Protein AF-A0A7L6APR2-F1 (afdb_monomer)

InterPro domains:
  IPR011460 Lcl, C-terminal [PF07603] (70-199)

Mean predicted aligned error: 8.9 Å

Sequence (257 aa):
MDVATQAVKKAQAAAKAAQDARKTAEQALANTQTAAKQVAAAVQAALASHYIKLDAGGNELSSSATSWSCVKDKNTGLVWEEKTNDNGLRDKDWRYRHMHNYGGYGNYKDTNGKVLCEGLNGVCDAYTYVNAVNGTGLCGRNTWRLPLPKEFGTIAQINSGSVPPHIDLNYFPETINIPTKGAYCTENVDGAEHNYQGVDFGLPILYDKYPNEAPANVLGVSILVPLRFYGEIQDGLVNNPGQASNWICYSRLVSTR

Solvent-accessible surface area (backbone atoms only — not comparable to full-atom values): 14338 Å² total; per-residue (Å²): 133,61,70,67,61,54,52,51,53,52,51,53,52,50,52,51,51,52,51,53,52,48,53,52,49,52,51,50,50,54,51,50,54,51,52,51,53,54,52,52,50,51,40,54,53,35,70,70,42,61,56,42,40,14,34,60,70,45,48,82,46,60,70,77,54,91,74,60,38,24,35,32,35,67,87,79,62,40,35,31,54,40,56,43,90,72,79,46,79,55,22,49,88,31,34,20,27,64,52,82,97,49,58,84,78,17,63,28,48,46,94,87,66,47,74,24,52,54,88,48,90,55,32,20,15,49,48,40,47,34,53,53,49,27,73,67,33,57,35,63,38,61,55,50,35,59,29,4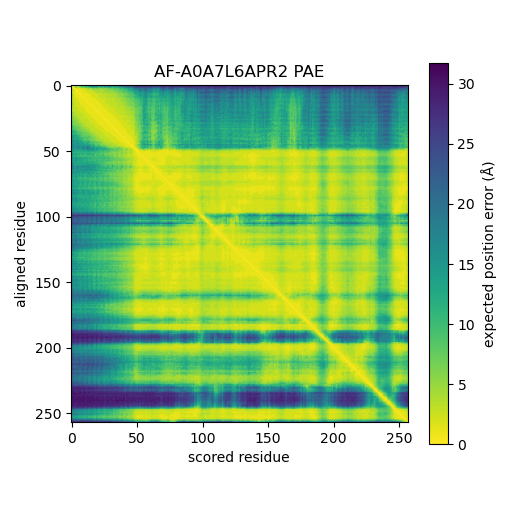3,67,71,55,54,39,72,58,45,42,83,36,85,91,72,44,63,40,28,44,58,52,94,75,43,65,61,60,61,66,39,64,78,58,29,32,26,47,37,45,87,86,75,88,65,88,85,57,54,56,19,41,21,42,31,46,70,76,48,57,90,81,41,80,89,52,57,69,72,56,38,49,40,61,34,24,53,38,53,28,81,75,42,29,70,71,96,78,77,79,91,76,64,98,79,82,74,85,48,29,39,22,31,80,54,40,31,28,64,132

pLDDT: mean 85.61, std 14.07, range [41.12, 98.56]

Radius of gyration: 25.78 Å; Cα contacts (8 Å, |Δi|>4): 450; chains: 1; bounding box: 45×44×96 Å

Foldseek 3Di:
DDPVVVVVVVVVVVVVVVVVVVVVVVVVVVVVVVVVVVLVVQQVVLVVDQKFFFAQQQDTDRSSDPDGQWIAGNVVRKIKGAADCDLDLRHLQAKAAQPAVDFDPAAQAAPVRDGRHPPQPRGRHPVSSLCVVLVSCGSVHNQKDFAALVVVLVQFAQDPPSADLRGDCSRHVSQDQDPLQRWEQHHDDDPPPQFRKTFHSNFGQDCVVCVPDDSSVSRSVRRIHRLQSRFDDPPPPSDDPPDDDGRMHGYMIMGDD

Structure (mmCIF, N/CA/C/O backbone):
data_AF-A0A7L6APR2-F1
#
_entry.id   AF-A0A7L6APR2-F1
#
loop_
_atom_site.group_PDB
_atom_site.id
_atom_site.type_symbol
_atom_site.label_atom_id
_atom_site.label_alt_id
_atom_site.label_comp_id
_atom_site.label_asym_id
_atom_site.label_entity_id
_atom_site.label_seq_id
_atom_site.pdbx_PDB_ins_code
_atom_site.Cartn_x
_atom_site.Cartn_y
_atom_site.Cartn_z
_atom_site.occupancy
_atom_site.B_iso_or_equiv
_atom_site.auth_seq_id
_atom_site.auth_comp_id
_atom_site.auth_asym_id
_atom_site.auth_atom_id
_atom_site.pdbx_PDB_model_num
ATOM 1 N N . MET A 1 1 ? -6.152 -11.213 71.796 1.00 59.28 1 MET A N 1
ATOM 2 C CA . MET A 1 1 ? -7.223 -10.994 70.796 1.00 59.28 1 MET A CA 1
ATOM 3 C C . MET A 1 1 ? -7.952 -12.320 70.661 1.00 59.28 1 MET A C 1
ATOM 5 O O . MET A 1 1 ? -7.276 -13.302 70.396 1.00 59.28 1 MET A O 1
ATOM 9 N N . ASP A 1 2 ? -9.254 -12.371 70.941 1.00 86.69 2 ASP A N 1
ATOM 10 C CA . ASP A 1 2 ? -10.051 -13.607 70.876 1.00 86.69 2 ASP A CA 1
ATOM 11 C C . ASP A 1 2 ? -10.217 -14.099 69.418 1.00 86.69 2 ASP A C 1
ATOM 13 O O . ASP A 1 2 ? -10.261 -13.292 68.483 1.00 86.69 2 ASP A O 1
ATOM 17 N N . VAL A 1 3 ? -10.282 -15.421 69.234 1.00 88.88 3 VAL A N 1
ATOM 18 C CA . VAL A 1 3 ? -10.388 -16.154 67.960 1.00 88.88 3 VAL A CA 1
ATOM 19 C C . VAL A 1 3 ? -11.551 -15.635 67.110 1.00 88.88 3 VAL A C 1
ATOM 21 O O . VAL A 1 3 ? -11.412 -15.487 65.892 1.00 88.88 3 VAL A O 1
ATOM 24 N N . ALA A 1 4 ? -12.668 -15.268 67.745 1.00 88.31 4 ALA A N 1
ATOM 25 C CA . ALA A 1 4 ? -13.830 -14.688 67.073 1.00 88.31 4 ALA A CA 1
ATOM 26 C C . ALA A 1 4 ? -13.489 -13.380 66.331 1.00 88.31 4 ALA A C 1
ATOM 28 O O . ALA A 1 4 ? -13.841 -13.204 65.163 1.00 88.31 4 ALA A O 1
ATOM 29 N N . THR A 1 5 ? -12.717 -12.488 66.955 1.00 91.12 5 THR A N 1
ATOM 30 C CA . THR A 1 5 ? -12.293 -11.214 66.349 1.00 91.12 5 THR A CA 1
ATOM 31 C C . THR A 1 5 ? -11.381 -11.434 65.141 1.00 91.12 5 THR A C 1
ATOM 33 O O . THR A 1 5 ? -11.447 -10.692 64.158 1.00 91.12 5 THR A O 1
ATOM 36 N N . GLN A 1 6 ? -10.531 -12.462 65.182 1.00 91.31 6 GLN A N 1
ATOM 37 C CA . GLN A 1 6 ? -9.650 -12.801 64.064 1.00 91.31 6 GLN A CA 1
ATOM 38 C C . GLN A 1 6 ? -10.431 -13.401 62.885 1.00 91.31 6 GLN A C 1
ATOM 40 O O . GLN A 1 6 ? -10.163 -13.049 61.733 1.00 91.31 6 GLN A O 1
ATOM 45 N N . ALA A 1 7 ? -11.439 -14.235 63.162 1.00 93.12 7 ALA A N 1
ATOM 46 C CA . ALA A 1 7 ? -12.338 -14.778 62.146 1.00 93.12 7 ALA A CA 1
ATOM 47 C C . ALA A 1 7 ? -13.137 -13.672 61.433 1.00 93.12 7 ALA A C 1
ATOM 49 O O . ALA A 1 7 ? -13.195 -13.656 60.202 1.00 93.12 7 ALA A O 1
ATOM 50 N N . VAL A 1 8 ? -13.666 -12.695 62.181 1.00 95.06 8 VAL A N 1
ATOM 51 C CA . VAL A 1 8 ? -14.383 -11.537 61.614 1.00 95.06 8 VAL A CA 1
ATOM 52 C C . VAL A 1 8 ? -13.475 -10.711 60.702 1.00 95.06 8 VAL A C 1
ATOM 54 O O . VAL A 1 8 ? -13.860 -10.404 59.574 1.00 95.06 8 VAL A O 1
ATOM 57 N N . LYS A 1 9 ? -12.243 -10.405 61.133 1.00 94.88 9 LYS A N 1
ATOM 58 C CA . LYS A 1 9 ? -11.274 -9.674 60.297 1.00 94.88 9 LYS A CA 1
ATOM 59 C C . LYS A 1 9 ? -10.963 -10.414 58.994 1.00 94.88 9 LYS A C 1
ATOM 61 O O . LYS A 1 9 ? -10.912 -9.792 57.935 1.00 94.88 9 LYS A O 1
ATOM 66 N N . LYS A 1 10 ? -10.791 -11.739 59.054 1.00 95.25 10 LYS A N 1
ATOM 67 C CA . LYS A 1 10 ? -10.545 -12.567 57.864 1.00 95.25 10 LYS A CA 1
ATOM 68 C C . LYS A 1 10 ? -11.742 -12.549 56.908 1.00 95.25 10 LYS A C 1
ATOM 70 O O . LYS A 1 10 ? -11.544 -12.413 55.703 1.00 95.25 10 LYS A O 1
ATOM 75 N N . ALA A 1 11 ? -12.965 -12.624 57.433 1.00 95.56 11 ALA A N 1
ATOM 76 C CA . ALA A 1 11 ? -14.185 -12.537 56.633 1.00 95.56 11 ALA A CA 1
ATOM 77 C C . ALA A 1 11 ? -14.349 -11.160 55.965 1.00 95.56 11 ALA A C 1
ATOM 79 O O . ALA A 1 11 ? -14.659 -11.088 54.779 1.00 95.56 11 ALA A O 1
ATOM 80 N N . GLN A 1 12 ? -14.072 -10.068 56.685 1.00 96.56 12 GLN A N 1
ATOM 81 C CA . GLN A 1 12 ? -14.10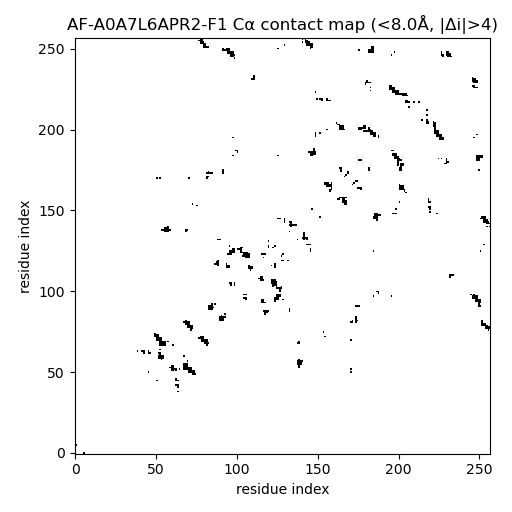8 -8.708 56.131 1.00 96.56 12 GLN A CA 1
ATOM 82 C C . GLN A 1 12 ? -13.065 -8.505 55.025 1.00 96.56 12 GLN A C 1
ATOM 84 O O . GLN A 1 12 ? -13.379 -7.937 53.979 1.00 96.56 12 GLN A O 1
ATOM 89 N N . ALA A 1 13 ? -11.841 -9.004 55.223 1.00 95.94 13 ALA A N 1
ATOM 90 C CA . ALA A 1 13 ? -10.796 -8.954 54.204 1.00 95.94 13 ALA A CA 1
ATOM 91 C C . ALA A 1 13 ? -11.188 -9.752 52.948 1.00 95.94 13 ALA A C 1
ATOM 93 O O . ALA A 1 13 ? -11.028 -9.255 51.834 1.00 95.94 13 ALA A O 1
ATOM 94 N N . ALA A 1 14 ? -11.763 -10.947 53.120 1.00 96.31 14 ALA A N 1
ATOM 95 C CA . ALA A 1 14 ? -12.268 -11.755 52.011 1.00 96.31 14 ALA A CA 1
ATOM 96 C C . ALA A 1 14 ? -13.427 -11.065 51.267 1.00 96.31 14 ALA A C 1
ATOM 98 O O . ALA A 1 14 ? -13.447 -11.060 50.038 1.00 96.31 14 ALA A O 1
ATOM 99 N N . ALA A 1 15 ? -14.357 -10.427 51.987 1.00 97.06 15 ALA A N 1
ATOM 100 C CA . ALA A 1 15 ? -15.456 -9.672 51.387 1.00 97.06 15 ALA A CA 1
ATOM 101 C C . ALA A 1 15 ? -14.954 -8.468 50.574 1.00 97.06 15 ALA A C 1
ATOM 103 O O . ALA A 1 15 ? -15.426 -8.242 49.460 1.00 97.06 15 ALA A O 1
ATOM 104 N N . LYS A 1 16 ? -13.963 -7.727 51.089 1.00 97.06 16 LYS A N 1
ATOM 105 C CA . LYS A 1 16 ? -13.329 -6.621 50.358 1.00 97.06 16 LYS A CA 1
ATOM 106 C C . LYS A 1 16 ? -12.629 -7.119 49.092 1.00 97.06 16 LYS A C 1
ATOM 108 O O . LYS A 1 16 ? -12.855 -6.566 48.022 1.00 97.06 16 LYS A O 1
ATOM 113 N N . ALA A 1 17 ? -11.860 -8.203 49.196 1.00 96.94 17 ALA A N 1
ATOM 114 C CA . ALA A 1 17 ? -11.207 -8.816 48.042 1.00 96.94 17 ALA A CA 1
ATOM 115 C C . ALA A 1 17 ? -12.222 -9.258 46.969 1.00 96.94 17 ALA A C 1
ATOM 117 O O . ALA A 1 17 ? -11.994 -9.045 45.781 1.00 96.94 17 ALA A O 1
ATOM 118 N N . ALA A 1 18 ? -13.371 -9.811 47.375 1.00 96.75 18 ALA A N 1
ATOM 119 C CA . ALA A 1 18 ? -14.445 -10.179 46.453 1.00 96.75 18 ALA A CA 1
ATOM 120 C C . ALA A 1 18 ? -15.094 -8.957 45.771 1.00 96.75 18 ALA A C 1
ATOM 122 O O . ALA A 1 18 ? -15.400 -9.009 44.580 1.00 96.75 18 ALA A O 1
ATOM 123 N N . GLN A 1 19 ? -15.282 -7.845 46.493 1.00 97.12 19 GLN A N 1
ATOM 124 C CA . GLN A 1 19 ? -15.787 -6.591 45.918 1.00 97.12 19 GLN A CA 1
ATOM 125 C C . GLN A 1 19 ? -14.815 -5.997 44.894 1.00 97.12 19 GLN A C 1
ATOM 127 O O . GLN A 1 19 ? -15.243 -5.597 43.809 1.00 97.12 19 GLN A O 1
ATOM 132 N N . ASP A 1 20 ? -13.522 -5.976 45.219 1.00 97.38 20 ASP A N 1
ATOM 133 C CA . ASP A 1 20 ? -12.480 -5.469 44.328 1.00 97.38 20 ASP A CA 1
ATOM 134 C C . ASP A 1 20 ? -12.400 -6.333 43.054 1.00 97.38 20 ASP A C 1
ATOM 136 O O . ASP A 1 20 ? -12.424 -5.799 41.944 1.00 97.38 20 ASP A O 1
ATOM 140 N N . ALA A 1 21 ? -12.444 -7.665 43.194 1.00 96.81 21 ALA A N 1
ATOM 141 C CA . ALA A 1 21 ? -12.489 -8.591 42.061 1.00 96.81 21 ALA A CA 1
ATOM 142 C C . ALA A 1 21 ? -13.726 -8.383 41.168 1.00 96.81 21 ALA A C 1
ATOM 144 O O . ALA A 1 21 ? -13.605 -8.379 39.940 1.00 96.81 21 ALA A O 1
ATOM 145 N N . ARG A 1 22 ? -14.911 -8.156 41.758 1.00 97.88 22 ARG A N 1
ATOM 146 C CA . ARG A 1 22 ? -16.133 -7.846 40.996 1.00 97.88 22 ARG A CA 1
ATOM 147 C C . ARG A 1 22 ? -15.973 -6.563 40.185 1.00 97.88 22 ARG A C 1
ATOM 149 O O . ARG A 1 22 ? -16.307 -6.556 39.005 1.00 97.88 22 ARG A O 1
ATOM 156 N N . LYS A 1 23 ? -15.429 -5.501 40.785 1.00 97.44 23 LYS A N 1
ATOM 157 C CA . LYS A 1 23 ? -15.214 -4.221 40.094 1.00 97.44 23 LYS A CA 1
ATOM 158 C C . LYS A 1 23 ? -14.250 -4.374 38.913 1.00 97.44 23 LYS A C 1
ATOM 160 O O . LYS A 1 23 ? -14.491 -3.817 37.844 1.00 97.44 23 LYS A O 1
ATOM 165 N N . THR A 1 24 ? -13.188 -5.162 39.077 1.00 97.19 24 THR A N 1
ATOM 166 C CA . THR A 1 24 ? -12.275 -5.496 37.974 1.00 97.19 24 THR A CA 1
ATOM 167 C C . THR A 1 24 ? -12.991 -6.261 36.859 1.00 97.19 24 THR A C 1
ATOM 169 O O . THR A 1 24 ? -12.787 -5.949 35.687 1.00 97.19 24 THR A O 1
ATOM 172 N N . ALA A 1 25 ? -13.864 -7.215 37.196 1.00 97.25 25 ALA A N 1
ATOM 173 C CA . ALA A 1 25 ? -14.649 -7.958 36.209 1.00 97.25 25 ALA A CA 1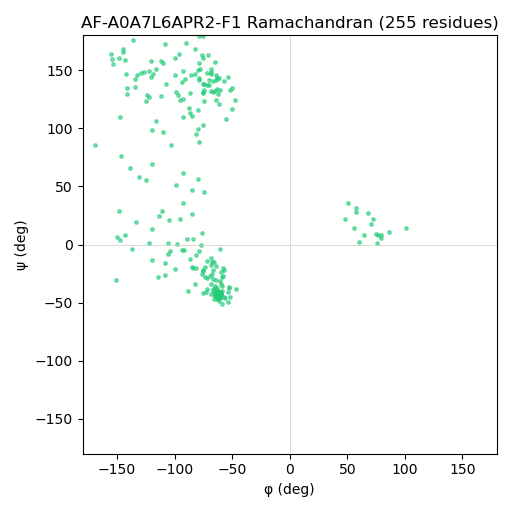
ATOM 174 C C . ALA A 1 25 ? -15.668 -7.070 35.469 1.00 97.25 25 ALA A C 1
ATOM 176 O O . ALA A 1 25 ? -15.808 -7.184 34.253 1.00 97.25 25 ALA A O 1
ATOM 177 N N . GLU A 1 26 ? -16.337 -6.149 36.167 1.00 97.94 26 GLU A N 1
ATOM 178 C CA . GLU A 1 26 ? -17.252 -5.165 35.568 1.00 97.94 26 GLU A CA 1
ATOM 179 C C . GLU A 1 26 ? -16.515 -4.237 34.591 1.00 97.94 26 GLU A C 1
ATOM 181 O O . GLU A 1 26 ? -16.995 -3.995 33.482 1.00 97.94 26 GLU A O 1
ATOM 186 N N . GLN A 1 27 ? -15.313 -3.777 34.956 1.00 96.94 27 GLN A N 1
ATOM 187 C CA . GLN A 1 27 ? -14.475 -2.984 34.057 1.00 96.94 27 GLN A CA 1
ATOM 188 C C . GLN A 1 27 ? -14.035 -3.792 32.831 1.00 96.94 27 GLN A C 1
ATOM 190 O O . GLN A 1 27 ? -14.073 -3.280 31.713 1.00 96.94 27 GLN A O 1
ATOM 195 N N . ALA A 1 28 ? -13.638 -5.054 33.020 1.00 96.00 28 ALA A N 1
ATOM 196 C CA . ALA A 1 28 ? -13.285 -5.936 31.914 1.00 96.00 28 ALA A CA 1
ATOM 197 C C . ALA A 1 28 ? -14.474 -6.130 30.961 1.00 96.00 28 ALA A C 1
ATOM 199 O O . ALA A 1 28 ? -14.311 -5.975 29.754 1.00 96.00 28 ALA A O 1
ATOM 200 N N . LEU A 1 29 ? -15.681 -6.359 31.492 1.00 96.94 29 LEU A N 1
ATOM 201 C CA . LEU A 1 29 ? -16.902 -6.477 30.695 1.00 96.94 29 LEU A CA 1
ATOM 202 C C . LEU A 1 29 ? -17.197 -5.197 29.899 1.00 96.94 29 LEU A C 1
ATOM 204 O O . 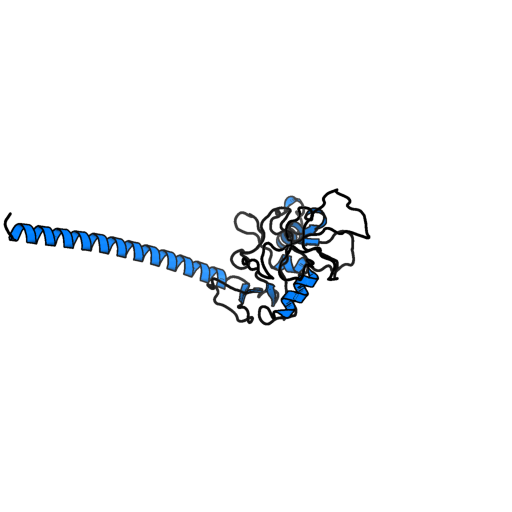LEU A 1 29 ? -17.480 -5.277 28.703 1.00 96.94 29 LEU A O 1
ATOM 208 N N . ALA A 1 30 ? -17.099 -4.022 30.526 1.00 96.62 30 ALA A N 1
ATOM 209 C CA . ALA A 1 30 ? -17.309 -2.741 29.850 1.00 96.62 30 ALA A CA 1
ATOM 210 C C . ALA A 1 30 ? -16.290 -2.512 28.716 1.00 96.62 30 ALA A C 1
ATOM 212 O O . ALA A 1 30 ? -16.653 -2.079 27.615 1.00 96.62 30 ALA A O 1
ATOM 213 N N . ASN A 1 31 ? -15.024 -2.867 28.953 1.00 96.06 31 ASN A N 1
ATOM 214 C CA . ASN A 1 31 ? -13.970 -2.804 27.942 1.00 96.06 31 ASN A CA 1
ATOM 215 C C . ASN A 1 31 ? -14.266 -3.764 26.779 1.00 96.06 31 ASN A C 1
ATOM 217 O O . ASN A 1 31 ? -14.191 -3.364 25.618 1.00 96.06 31 ASN A O 1
ATOM 221 N N . THR A 1 32 ? -14.679 -5.002 27.070 1.00 95.88 32 THR A N 1
ATOM 222 C CA . THR A 1 32 ? -15.050 -5.994 26.050 1.00 95.88 32 THR A CA 1
ATOM 223 C C . THR A 1 32 ? -16.249 -5.542 25.221 1.00 95.88 32 THR A C 1
ATOM 225 O O . THR A 1 32 ? -16.223 -5.654 23.998 1.00 95.88 32 THR A O 1
ATOM 228 N N . GLN A 1 33 ? -17.287 -4.979 25.844 1.00 96.44 33 GLN A N 1
ATOM 229 C CA . GLN A 1 33 ? -18.444 -4.441 25.122 1.00 96.44 33 GLN A CA 1
ATOM 230 C C . GLN A 1 33 ? -18.062 -3.267 24.212 1.00 96.44 33 GLN A C 1
ATOM 232 O O . GLN A 1 33 ? -18.591 -3.140 23.107 1.00 96.44 33 GLN A O 1
ATOM 237 N N . THR A 1 34 ? -17.131 -2.421 24.654 1.00 94.94 34 THR A N 1
ATOM 238 C CA . THR A 1 34 ? -16.610 -1.313 23.844 1.00 94.94 34 THR A CA 1
ATOM 239 C C . THR A 1 34 ? -15.841 -1.834 22.632 1.00 94.94 34 THR A C 1
ATOM 241 O O . THR A 1 34 ? -16.124 -1.416 21.509 1.00 94.94 34 THR A O 1
ATOM 244 N N . ALA A 1 35 ? -14.949 -2.808 22.830 1.00 91.00 35 ALA A N 1
ATOM 245 C CA . ALA A 1 35 ? -14.227 -3.458 21.739 1.00 91.00 35 ALA A CA 1
ATOM 246 C C . ALA A 1 35 ? -15.187 -4.135 20.744 1.00 91.00 35 ALA A C 1
ATOM 248 O O . ALA A 1 35 ? -15.043 -3.970 19.536 1.00 91.00 35 ALA A O 1
ATOM 249 N N . ALA A 1 36 ? -16.226 -4.822 21.231 1.00 92.50 36 ALA A N 1
ATOM 250 C CA . ALA A 1 36 ? -17.228 -5.459 20.377 1.00 92.50 36 ALA A CA 1
ATOM 251 C C . ALA A 1 36 ? -17.973 -4.447 19.486 1.00 92.50 36 ALA A C 1
ATOM 253 O O . ALA A 1 36 ? -18.185 -4.706 18.301 1.00 92.50 36 ALA A O 1
ATOM 254 N N . LYS A 1 37 ? -18.325 -3.268 20.020 1.00 90.88 37 LYS A N 1
ATOM 255 C CA . LYS A 1 37 ? -18.939 -2.186 19.230 1.00 90.88 37 LYS A CA 1
ATOM 256 C C . LYS A 1 37 ? -17.993 -1.644 18.158 1.00 90.88 37 LYS A C 1
ATOM 258 O O . LYS A 1 37 ? -18.433 -1.400 17.037 1.00 90.88 37 LYS A O 1
ATOM 263 N N . GLN A 1 38 ? -16.711 -1.480 18.483 1.00 84.50 38 GLN A N 1
ATOM 264 C CA . GLN A 1 38 ? -15.698 -1.038 17.518 1.00 84.50 38 GLN A CA 1
ATOM 265 C C . GLN A 1 38 ? -15.520 -2.056 16.385 1.00 84.50 38 GLN A C 1
ATOM 267 O O . GLN A 1 38 ? -15.515 -1.674 15.217 1.00 84.50 38 GLN A O 1
ATOM 272 N N . VAL A 1 39 ? -15.463 -3.351 16.713 1.00 84.75 39 VAL A N 1
ATOM 273 C CA . VAL A 1 39 ? -15.391 -4.428 15.714 1.00 84.75 39 VAL A CA 1
ATOM 274 C C . VAL A 1 39 ? -16.634 -4.433 14.824 1.00 84.75 39 VAL A C 1
ATOM 276 O O . VAL A 1 39 ? -16.502 -4.501 13.606 1.00 84.75 39 VAL A O 1
ATOM 279 N N . ALA A 1 40 ? -17.835 -4.298 15.394 1.00 84.56 40 ALA A N 1
ATOM 280 C CA . ALA A 1 40 ? -19.071 -4.251 14.612 1.00 84.56 40 ALA A CA 1
ATOM 281 C C . ALA A 1 40 ? -19.096 -3.070 13.623 1.00 84.56 40 ALA A C 1
ATOM 283 O O . ALA A 1 40 ? -19.476 -3.243 12.465 1.00 84.56 40 ALA A O 1
ATOM 284 N N . ALA A 1 41 ? -18.642 -1.888 14.049 1.00 79.31 41 ALA A N 1
ATOM 285 C CA . ALA A 1 41 ? -18.539 -0.720 13.176 1.00 79.31 41 ALA A CA 1
ATOM 286 C C . ALA A 1 41 ? -17.517 -0.930 12.044 1.00 79.31 41 ALA A C 1
ATOM 288 O O . ALA A 1 41 ? -17.813 -0.622 10.890 1.00 79.31 41 ALA A O 1
ATOM 289 N N . ALA A 1 42 ? -16.350 -1.505 12.354 1.00 75.00 42 ALA A N 1
ATOM 290 C CA . ALA A 1 42 ? -15.331 -1.825 11.355 1.00 75.00 42 ALA A CA 1
ATOM 291 C C . ALA A 1 42 ? -15.838 -2.846 10.323 1.00 75.00 42 ALA A C 1
ATOM 293 O O . ALA A 1 42 ? -15.632 -2.667 9.125 1.00 75.00 42 ALA A O 1
ATOM 294 N N . VAL A 1 43 ? -16.569 -3.876 10.768 1.00 76.75 43 VAL A N 1
ATOM 295 C CA . VAL A 1 43 ? -17.204 -4.859 9.876 1.00 76.75 43 VAL A CA 1
ATOM 296 C C . VAL A 1 43 ? -18.212 -4.180 8.951 1.00 76.75 43 VAL A C 1
ATOM 298 O O . VAL A 1 43 ? -18.190 -4.434 7.748 1.00 76.75 43 VAL A O 1
ATOM 301 N N . GLN A 1 44 ? -19.059 -3.290 9.474 1.00 77.69 44 GLN A N 1
ATOM 302 C CA . GLN A 1 44 ? -20.045 -2.578 8.661 1.00 77.69 44 GLN A CA 1
ATOM 303 C C . GLN A 1 44 ? -19.388 -1.657 7.620 1.00 77.69 44 GLN A C 1
ATOM 305 O O . GLN A 1 44 ? -19.814 -1.643 6.465 1.00 77.69 44 GLN A O 1
ATOM 310 N N . ALA A 1 45 ? -18.342 -0.920 8.005 1.00 75.06 45 ALA A N 1
ATOM 311 C CA . ALA A 1 45 ? -17.582 -0.071 7.089 1.00 75.06 45 ALA A CA 1
ATOM 312 C C . ALA A 1 45 ? -16.924 -0.896 5.974 1.00 75.06 45 ALA A C 1
ATOM 314 O O . ALA A 1 45 ? -16.996 -0.542 4.799 1.00 75.06 45 ALA A O 1
ATOM 315 N N . ALA A 1 46 ? -16.349 -2.043 6.324 1.00 71.50 46 ALA A N 1
ATOM 316 C CA . ALA A 1 46 ? -15.680 -2.904 5.366 1.00 71.50 46 ALA A CA 1
ATOM 317 C C . ALA A 1 46 ? -16.659 -3.670 4.448 1.00 71.50 46 ALA A C 1
ATOM 319 O O . ALA A 1 46 ? -16.328 -3.945 3.299 1.00 71.50 46 ALA A O 1
ATOM 320 N N . LEU A 1 47 ? -17.889 -3.955 4.897 1.00 73.00 47 LEU A N 1
ATOM 321 C CA . LEU A 1 47 ? -18.967 -4.454 4.025 1.00 73.00 47 LEU A CA 1
ATOM 322 C C . LEU A 1 47 ? -19.446 -3.395 3.021 1.00 73.00 47 LEU A C 1
ATOM 324 O O . LEU A 1 47 ? -19.815 -3.739 1.897 1.00 73.00 47 LEU A O 1
ATOM 328 N N . ALA A 1 48 ? -19.436 -2.121 3.419 1.00 77.69 48 ALA A N 1
ATOM 329 C CA . ALA A 1 48 ? -19.763 -1.002 2.539 1.00 77.69 48 ALA A CA 1
ATOM 330 C C . ALA A 1 48 ? -18.629 -0.668 1.552 1.00 77.69 48 ALA A C 1
ATOM 332 O O . ALA A 1 48 ? -18.891 -0.088 0.500 1.00 77.69 48 ALA A O 1
ATOM 333 N N . SER A 1 49 ? -17.389 -1.049 1.867 1.00 84.50 49 SER A N 1
ATOM 334 C CA . SER A 1 49 ? -16.232 -0.826 1.002 1.00 84.50 49 SER A CA 1
ATOM 335 C C . SER A 1 49 ? -16.347 -1.584 -0.322 1.00 84.50 49 SER A C 1
ATOM 337 O O . SER A 1 49 ? -16.862 -2.708 -0.392 1.00 84.50 49 SER A O 1
ATOM 339 N N . HIS A 1 50 ? -15.823 -0.996 -1.398 1.00 91.25 50 HIS A N 1
ATOM 340 C CA . HIS A 1 50 ? -15.641 -1.676 -2.679 1.00 91.25 50 HIS A CA 1
ATOM 341 C C . HIS A 1 50 ? -14.424 -2.615 -2.692 1.00 91.25 50 HIS A C 1
ATOM 343 O O . HIS A 1 50 ? -14.217 -3.307 -3.684 1.00 91.25 50 HIS A O 1
ATOM 349 N N . TYR A 1 51 ? -13.678 -2.722 -1.591 1.00 95.75 51 TYR A N 1
ATOM 350 C CA . TYR A 1 51 ? -12.501 -3.580 -1.481 1.00 95.75 51 TYR A CA 1
ATOM 351 C C . TYR A 1 51 ? -12.759 -4.916 -0.775 1.00 95.75 51 TYR A C 1
ATOM 353 O O . TYR A 1 51 ? -13.520 -5.008 0.190 1.00 95.75 51 TYR A O 1
ATOM 361 N N . ILE A 1 52 ? -12.052 -5.957 -1.221 1.00 95.56 52 ILE A N 1
ATOM 362 C CA . ILE A 1 52 ? -11.986 -7.277 -0.582 1.00 95.56 52 ILE A CA 1
ATOM 363 C C . ILE A 1 52 ? -10.519 -7.617 -0.295 1.00 95.56 52 ILE A C 1
ATOM 365 O O . ILE A 1 52 ? -9.681 -7.561 -1.193 1.00 95.56 52 ILE A O 1
ATOM 369 N N . LYS A 1 53 ? -10.206 -8.001 0.945 1.00 97.25 53 LYS A N 1
ATOM 370 C CA . LYS A 1 53 ? -8.876 -8.493 1.339 1.00 97.25 53 LYS A CA 1
ATOM 371 C C . LYS A 1 53 ? -8.670 -9.915 0.822 1.00 97.25 53 LYS A C 1
ATOM 373 O O . LYS A 1 53 ? -9.584 -10.729 0.929 1.00 97.25 53 LYS A O 1
ATOM 378 N N . LEU A 1 54 ? -7.486 -10.218 0.297 1.00 98.31 54 LEU A N 1
ATOM 379 C CA . LEU A 1 54 ? -7.120 -11.547 -0.193 1.00 98.31 54 LEU A CA 1
ATOM 380 C C . LEU A 1 54 ? -5.907 -12.107 0.554 1.00 98.31 54 LEU A C 1
ATOM 382 O O . LEU A 1 54 ? -4.975 -11.366 0.878 1.00 98.31 54 LEU A O 1
ATOM 386 N N . ASP A 1 55 ? -5.896 -13.417 0.790 1.00 97.88 55 ASP A N 1
ATOM 387 C CA . ASP A 1 55 ? -4.721 -14.125 1.305 1.00 97.88 55 ASP A CA 1
ATOM 388 C C . ASP A 1 55 ? -3.633 -14.323 0.230 1.00 97.88 55 ASP A C 1
ATOM 390 O O . ASP A 1 55 ? -3.785 -13.930 -0.930 1.00 97.88 55 ASP A O 1
ATOM 394 N N . ALA A 1 56 ? -2.520 -14.957 0.609 1.00 96.56 56 ALA A N 1
ATOM 395 C CA . ALA A 1 56 ? -1.403 -15.233 -0.295 1.00 96.56 56 ALA A CA 1
ATOM 396 C C . ALA A 1 56 ? -1.750 -16.196 -1.450 1.00 96.56 56 ALA A C 1
ATOM 398 O O . ALA A 1 56 ? -1.035 -16.214 -2.449 1.00 96.56 56 ALA A O 1
ATOM 399 N N . GLY A 1 57 ? -2.835 -16.970 -1.337 1.00 97.25 57 GLY A N 1
ATOM 400 C CA . GLY A 1 57 ? -3.370 -17.829 -2.396 1.00 97.25 57 GLY A CA 1
ATOM 401 C C . GLY A 1 57 ? -4.433 -17.150 -3.265 1.00 97.25 57 GLY A C 1
ATOM 402 O O . GLY A 1 57 ? -4.880 -17.741 -4.244 1.00 97.25 57 GLY A O 1
ATOM 403 N N . GLY A 1 58 ? -4.829 -15.917 -2.935 1.00 96.75 58 GLY A N 1
ATOM 404 C CA . GLY A 1 58 ? -5.865 -15.169 -3.644 1.00 96.75 58 GLY A CA 1
ATOM 405 C C . GLY A 1 58 ? -7.289 -15.453 -3.165 1.00 96.75 58 GLY A C 1
ATOM 406 O O . GLY A 1 58 ? -8.236 -15.023 -3.828 1.00 96.75 58 GLY A O 1
ATOM 407 N N . ASN A 1 59 ? -7.463 -16.149 -2.038 1.00 97.44 59 ASN A N 1
ATOM 408 C CA . ASN A 1 59 ? -8.780 -16.403 -1.459 1.00 97.44 59 ASN A CA 1
ATOM 409 C C . ASN A 1 59 ? -9.285 -15.168 -0.715 1.00 97.44 59 ASN A C 1
ATOM 411 O O . ASN A 1 59 ? -8.513 -14.465 -0.061 1.00 97.44 59 ASN A O 1
ATOM 415 N N . GLU A 1 60 ? -10.592 -14.920 -0.791 1.00 96.56 60 GLU A N 1
ATOM 416 C CA . GLU A 1 60 ? -11.227 -13.811 -0.082 1.00 96.56 60 GLU A CA 1
ATOM 417 C C . GLU A 1 60 ? -11.168 -14.033 1.434 1.00 96.56 60 GLU A C 1
ATOM 419 O O . GLU A 1 60 ? -11.496 -15.102 1.950 1.00 96.56 60 GLU A O 1
ATOM 424 N N . LEU A 1 61 ? -10.741 -12.998 2.149 1.00 95.81 61 LEU A N 1
ATOM 425 C CA . LEU A 1 61 ? -10.657 -12.974 3.599 1.00 95.81 61 LEU A CA 1
ATOM 426 C C . LEU A 1 61 ? -11.856 -12.243 4.200 1.00 95.81 61 LEU A C 1
ATOM 428 O O . LEU A 1 61 ? -12.508 -11.418 3.556 1.00 95.81 61 LEU A O 1
ATOM 432 N N . SER A 1 62 ? -12.099 -12.504 5.487 1.00 90.62 62 SER A N 1
ATOM 433 C CA . SER A 1 62 ? -13.025 -11.692 6.276 1.00 90.62 62 SER A CA 1
ATOM 434 C C . SER A 1 62 ? -12.643 -10.215 6.191 1.00 90.62 62 SER A C 1
ATOM 436 O O . SER A 1 62 ? -11.466 -9.850 6.229 1.00 90.62 62 SER A O 1
ATOM 438 N N . SER A 1 63 ? -13.649 -9.350 6.176 1.00 86.62 63 SER A N 1
ATOM 439 C CA . SER A 1 63 ? -13.467 -7.903 6.222 1.00 86.62 63 SER A CA 1
ATOM 440 C C . SER A 1 63 ? -12.702 -7.444 7.480 1.00 86.62 63 SER A C 1
ATOM 442 O O . SER A 1 63 ? -11.938 -6.477 7.443 1.00 86.62 63 SER A O 1
ATOM 444 N N . SER A 1 64 ? -12.819 -8.215 8.568 1.00 85.06 64 SER A N 1
ATOM 445 C CA . SER A 1 64 ? -12.110 -8.028 9.836 1.00 85.06 64 SER A CA 1
ATOM 446 C C . SER A 1 64 ? -10.699 -8.633 9.876 1.00 85.06 64 SER A C 1
ATOM 448 O O . SER A 1 64 ? -10.091 -8.652 10.945 1.00 85.06 64 SER A O 1
ATOM 450 N N . ALA A 1 65 ? -10.189 -9.189 8.772 1.00 91.62 65 ALA A N 1
ATOM 451 C CA . ALA A 1 65 ? -8.851 -9.770 8.743 1.00 91.62 65 ALA A CA 1
ATOM 452 C C . ALA A 1 65 ? -7.791 -8.710 9.079 1.00 91.62 65 ALA A C 1
ATOM 454 O O . ALA A 1 65 ? -7.801 -7.598 8.538 1.00 91.62 65 ALA A O 1
ATOM 455 N N . THR A 1 66 ? -6.879 -9.075 9.978 1.00 92.44 66 THR A N 1
ATOM 456 C CA . THR A 1 66 ? -5.788 -8.217 10.461 1.00 92.44 66 THR A CA 1
ATOM 457 C C . THR A 1 66 ? -4.545 -8.288 9.580 1.00 92.44 66 THR A C 1
ATOM 459 O O . THR A 1 66 ? -3.665 -7.450 9.719 1.00 92.44 66 THR A O 1
ATOM 462 N N . SER A 1 67 ? -4.473 -9.263 8.673 1.00 95.06 67 SER A N 1
ATOM 463 C CA . SER A 1 67 ? -3.420 -9.395 7.668 1.00 95.06 67 SER A CA 1
ATOM 464 C C . SER A 1 67 ? -3.999 -9.906 6.350 1.00 95.06 67 SER A C 1
ATOM 466 O O . SER A 1 67 ? -4.983 -10.648 6.331 1.00 95.06 67 SER A O 1
ATOM 468 N N . TRP A 1 68 ? -3.418 -9.453 5.244 1.00 98.06 68 TRP A N 1
ATOM 469 C CA . TRP A 1 68 ? -3.761 -9.841 3.879 1.00 98.06 68 TRP A CA 1
ATOM 470 C C . TRP A 1 68 ? -2.543 -9.618 2.983 1.00 98.06 68 TRP A C 1
ATOM 472 O O . TRP A 1 68 ? -1.584 -8.959 3.375 1.00 98.06 68 TRP A O 1
ATOM 482 N N . SER A 1 69 ? -2.548 -10.216 1.797 1.00 98.12 69 SER A N 1
ATOM 483 C CA . SER A 1 69 ? -1.454 -10.089 0.827 1.00 98.12 69 SER A CA 1
ATOM 484 C C . SER A 1 69 ? -1.836 -9.229 -0.371 1.00 98.12 69 SER A C 1
ATOM 486 O O . SER A 1 69 ? -0.961 -8.624 -0.987 1.00 98.12 69 SER A O 1
ATOM 488 N N . CYS A 1 70 ? -3.131 -9.154 -0.686 1.00 98.38 70 CYS A N 1
ATOM 489 C CA . CYS A 1 70 ? -3.645 -8.334 -1.775 1.00 98.38 70 CYS A CA 1
ATOM 490 C C . CYS A 1 70 ? -5.013 -7.741 -1.448 1.00 98.38 70 CYS A C 1
ATOM 492 O O . CYS A 1 70 ? -5.713 -8.193 -0.539 1.00 98.38 70 CYS A O 1
ATOM 494 N N . VAL A 1 71 ? -5.410 -6.757 -2.246 1.00 98.06 71 VAL A N 1
ATOM 495 C CA . VAL A 1 71 ? -6.723 -6.118 -2.192 1.00 98.06 71 VAL A CA 1
ATOM 496 C C . VAL A 1 71 ? -7.373 -6.208 -3.564 1.00 98.06 71 VAL A C 1
ATOM 498 O O . VAL A 1 71 ? -6.817 -5.758 -4.558 1.00 98.06 71 VAL A O 1
ATOM 501 N N . LYS A 1 72 ? -8.567 -6.783 -3.635 1.00 97.44 72 LYS A N 1
ATOM 502 C CA . LYS A 1 72 ? -9.397 -6.796 -4.839 1.00 97.44 72 LYS A CA 1
ATOM 503 C C . LYS A 1 72 ? -10.339 -5.604 -4.815 1.00 97.44 72 LYS A C 1
ATOM 505 O O . LYS A 1 72 ? -11.112 -5.450 -3.872 1.00 97.44 72 LYS A O 1
ATOM 510 N N . ASP A 1 73 ? -10.308 -4.811 -5.871 1.00 96.75 73 ASP A N 1
ATOM 511 C CA . ASP A 1 73 ? -11.275 -3.752 -6.127 1.00 96.75 73 ASP A CA 1
ATOM 512 C C . ASP A 1 73 ? -12.483 -4.335 -6.885 1.00 96.75 73 ASP A C 1
ATOM 514 O O . ASP A 1 73 ? -12.352 -4.844 -7.999 1.00 96.75 73 ASP A O 1
ATOM 518 N N . LYS A 1 74 ? -13.676 -4.285 -6.278 1.00 94.19 74 LYS A N 1
ATOM 519 C CA . LYS A 1 74 ? -14.928 -4.779 -6.879 1.00 94.19 74 LYS A CA 1
ATOM 520 C C . LYS A 1 74 ? -15.403 -3.931 -8.059 1.00 94.19 74 LYS A C 1
ATOM 522 O O . LYS A 1 74 ? -16.107 -4.465 -8.911 1.00 94.19 74 LYS A O 1
ATOM 527 N N . ASN A 1 75 ? -15.053 -2.647 -8.106 1.00 93.31 75 ASN A N 1
ATOM 528 C CA . ASN A 1 75 ? -15.516 -1.732 -9.146 1.00 93.31 75 ASN A CA 1
ATOM 529 C C . ASN A 1 75 ? -14.778 -1.981 -10.463 1.00 93.31 75 ASN A C 1
ATOM 531 O O . ASN A 1 75 ? -15.392 -1.988 -11.526 1.00 93.31 75 ASN A O 1
ATOM 535 N N . THR A 1 76 ? -13.464 -2.204 -10.389 1.00 94.88 76 THR A N 1
ATOM 536 C CA . THR A 1 76 ? -12.610 -2.414 -11.569 1.00 94.88 76 THR A CA 1
ATOM 537 C C . THR A 1 76 ? -12.313 -3.886 -11.847 1.00 94.88 76 THR A C 1
ATOM 539 O O . THR A 1 76 ? -11.954 -4.247 -12.965 1.00 94.88 76 THR A O 1
ATOM 542 N N . GLY A 1 77 ? -12.443 -4.753 -10.838 1.00 95.38 77 GLY A N 1
ATOM 543 C CA . GLY A 1 77 ? -12.011 -6.149 -10.896 1.00 95.38 77 GLY A CA 1
ATOM 544 C C . GLY A 1 77 ? -10.495 -6.338 -10.771 1.00 95.38 77 GLY A C 1
ATOM 545 O O . GLY A 1 77 ?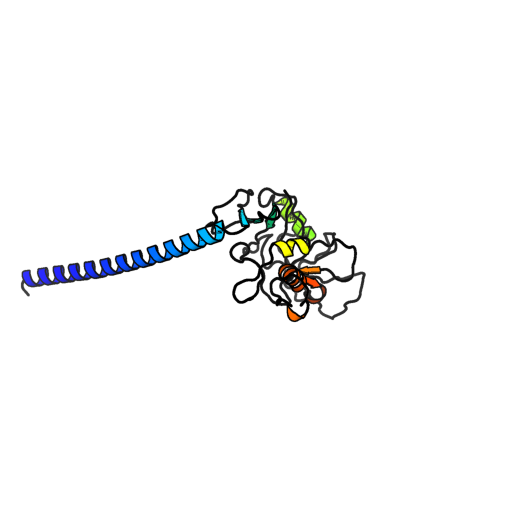 -10.032 -7.482 -10.818 1.00 95.38 77 GLY A O 1
ATOM 546 N N . LEU A 1 78 ? -9.733 -5.252 -10.607 1.00 97.81 78 LEU A N 1
ATOM 547 C CA . LEU A 1 78 ? -8.284 -5.282 -10.437 1.00 97.81 78 LEU A CA 1
ATOM 548 C C . LEU A 1 78 ? -7.903 -5.834 -9.062 1.00 97.81 78 LEU A C 1
ATOM 550 O O . LEU A 1 78 ? -8.605 -5.638 -8.065 1.00 97.81 78 LEU A O 1
ATOM 554 N N . VAL A 1 79 ? -6.760 -6.517 -9.010 1.00 98.44 79 VAL A N 1
ATOM 555 C CA . VAL A 1 79 ? -6.143 -6.963 -7.760 1.00 98.44 79 VAL A CA 1
ATOM 556 C C . VAL A 1 79 ? -4.853 -6.191 -7.551 1.00 98.44 79 VAL A C 1
ATOM 558 O O . VAL A 1 79 ? -3.995 -6.143 -8.427 1.00 98.44 79 VAL A O 1
ATOM 561 N N . TRP A 1 80 ? -4.732 -5.598 -6.376 1.00 98.56 80 TRP A N 1
ATOM 562 C CA . TRP A 1 80 ? -3.633 -4.751 -5.957 1.00 98.56 80 TRP A CA 1
ATOM 563 C C . TRP A 1 80 ? -2.767 -5.482 -4.949 1.00 98.56 80 TRP A C 1
ATOM 565 O O . TRP A 1 80 ? -3.273 -6.150 -4.046 1.00 98.56 80 TRP A O 1
ATOM 575 N N . GLU A 1 81 ? -1.461 -5.337 -5.096 1.00 98.38 81 GLU A N 1
ATOM 576 C CA . GLU A 1 81 ? -0.495 -5.796 -4.113 1.00 98.38 81 GLU A CA 1
ATOM 577 C C . GLU A 1 81 ? -0.697 -5.030 -2.800 1.00 98.38 81 GLU A C 1
ATOM 579 O O . GLU A 1 81 ? -0.771 -3.799 -2.831 1.00 98.38 81 GLU A O 1
ATOM 584 N N . GLU A 1 82 ? -0.710 -5.724 -1.655 1.00 97.94 82 GLU A N 1
ATOM 585 C CA . GLU A 1 82 ? -0.431 -5.089 -0.363 1.00 97.94 82 GLU A CA 1
ATOM 586 C C . GLU A 1 82 ? 1.028 -5.287 0.032 1.00 97.94 82 GLU A C 1
ATOM 588 O O . GLU A 1 82 ? 1.523 -6.412 0.005 1.00 97.94 82 GLU A O 1
ATOM 593 N N . LYS A 1 83 ? 1.725 -4.202 0.381 1.00 98.00 83 LYS A N 1
ATOM 594 C CA . LYS A 1 83 ? 3.149 -4.235 0.745 1.00 98.00 83 LYS A CA 1
ATOM 595 C C . LYS A 1 83 ? 3.363 -4.906 2.104 1.00 98.00 83 LYS A C 1
ATOM 597 O O . LYS A 1 83 ? 2.425 -5.100 2.871 1.00 98.00 83 LYS A O 1
ATOM 602 N N . THR A 1 84 ? 4.601 -5.300 2.382 1.00 97.25 84 THR A N 1
ATOM 603 C CA . THR A 1 84 ? 5.015 -5.818 3.695 1.00 97.25 84 THR A CA 1
ATOM 604 C C . THR A 1 84 ? 5.897 -4.805 4.419 1.00 97.25 84 THR A C 1
ATOM 606 O O . THR A 1 84 ? 6.274 -3.784 3.851 1.00 97.25 84 THR A O 1
ATOM 609 N N . ASN A 1 85 ? 6.214 -5.078 5.682 1.00 96.50 85 ASN A N 1
ATOM 610 C CA . ASN A 1 85 ? 7.129 -4.283 6.500 1.00 96.50 85 ASN A CA 1
ATOM 611 C C . ASN A 1 85 ? 8.014 -5.251 7.305 1.00 96.50 85 ASN A C 1
ATOM 613 O O . ASN A 1 85 ? 7.844 -5.434 8.511 1.00 96.50 85 ASN A O 1
ATOM 617 N N . ASP A 1 86 ? 8.845 -5.996 6.580 1.00 95.94 86 ASP A N 1
ATOM 618 C CA . ASP A 1 86 ? 9.577 -7.183 7.035 1.00 95.94 86 ASP A CA 1
ATOM 619 C C . ASP A 1 86 ? 10.994 -7.314 6.442 1.00 95.94 86 ASP A C 1
ATOM 621 O O . ASP A 1 86 ? 11.649 -8.341 6.627 1.00 95.94 86 ASP A O 1
ATOM 625 N N . ASN A 1 87 ? 11.482 -6.290 5.739 1.00 95.12 87 ASN A N 1
ATOM 626 C CA . ASN A 1 87 ? 12.695 -6.288 4.918 1.00 95.12 87 ASN A CA 1
ATOM 627 C C . ASN A 1 87 ? 12.719 -7.378 3.823 1.00 95.12 87 ASN A C 1
ATOM 629 O O . ASN A 1 87 ? 13.774 -7.659 3.251 1.00 95.12 87 ASN A O 1
ATOM 633 N N . GLY A 1 88 ? 11.582 -8.014 3.524 1.00 95.69 88 GLY A N 1
ATOM 634 C CA . GLY A 1 88 ? 11.446 -9.005 2.461 1.00 95.69 88 GLY A CA 1
ATOM 635 C C . GLY A 1 88 ? 11.333 -8.361 1.080 1.00 95.69 88 GLY A C 1
ATOM 636 O O . GLY A 1 88 ? 11.312 -7.145 0.942 1.00 95.69 88 GLY A O 1
ATOM 637 N N . LEU A 1 89 ? 11.207 -9.174 0.025 1.00 96.50 89 LEU A N 1
ATOM 638 C CA . LEU A 1 89 ? 11.126 -8.712 -1.374 1.00 96.50 89 LEU A CA 1
ATOM 639 C C . LEU A 1 89 ? 10.142 -7.542 -1.588 1.00 96.50 89 LEU A C 1
ATOM 641 O O . LEU A 1 89 ? 10.409 -6.648 -2.389 1.00 96.50 89 LEU A O 1
ATOM 645 N N . ARG A 1 90 ? 9.000 -7.568 -0.892 1.00 97.00 90 ARG A N 1
ATOM 646 C CA . ARG A 1 90 ? 7.867 -6.652 -1.083 1.00 97.00 90 ARG A CA 1
ATOM 647 C C . ARG A 1 90 ? 7.756 -5.588 0.012 1.00 97.00 90 ARG A C 1
ATOM 649 O O . ARG A 1 90 ? 6.675 -5.018 0.174 1.00 97.00 90 ARG A O 1
ATOM 656 N N . ASP A 1 91 ? 8.845 -5.319 0.727 1.00 97.56 91 ASP A N 1
ATOM 657 C CA . ASP A 1 91 ? 8.862 -4.309 1.781 1.00 97.56 91 ASP A CA 1
ATOM 658 C C . ASP A 1 91 ? 8.440 -2.930 1.248 1.00 97.56 91 ASP A C 1
ATOM 660 O O . ASP A 1 91 ? 8.769 -2.549 0.118 1.00 97.56 91 ASP A O 1
ATOM 664 N N . LYS A 1 92 ? 7.675 -2.187 2.046 1.00 95.81 92 LYS A N 1
ATOM 665 C CA . LYS A 1 92 ? 7.199 -0.844 1.709 1.00 95.81 92 LYS A CA 1
ATOM 666 C C . LYS A 1 92 ? 8.312 0.196 1.632 1.00 95.81 92 LYS A C 1
ATOM 668 O O . LYS A 1 92 ? 8.150 1.181 0.920 1.00 95.81 92 LYS A O 1
ATOM 673 N N . ASP A 1 93 ? 9.428 -0.007 2.329 1.00 93.75 93 ASP A N 1
ATOM 674 C CA . ASP A 1 93 ? 10.552 0.930 2.360 1.00 93.75 93 ASP A CA 1
ATOM 675 C C . ASP A 1 93 ? 11.467 0.772 1.137 1.00 93.75 93 ASP A C 1
ATOM 677 O O . ASP A 1 93 ? 12.342 1.619 0.901 1.00 93.75 93 ASP A O 1
ATOM 681 N N . TRP A 1 94 ? 11.246 -0.270 0.326 1.00 94.69 94 TRP A N 1
ATOM 682 C CA . TRP A 1 94 ? 11.950 -0.450 -0.933 1.00 94.69 94 TRP A CA 1
ATOM 683 C C . TRP A 1 94 ? 11.511 0.540 -1.995 1.00 94.69 94 TRP A C 1
ATOM 685 O O . TRP A 1 94 ? 10.333 0.819 -2.222 1.00 94.69 94 TRP A O 1
ATOM 695 N N . ARG A 1 95 ? 12.521 1.054 -2.687 1.00 91.81 95 ARG A N 1
ATOM 696 C CA . ARG A 1 95 ? 12.391 1.998 -3.781 1.00 91.81 95 ARG A CA 1
ATOM 697 C C . ARG A 1 95 ? 13.129 1.448 -4.989 1.00 91.81 95 ARG A C 1
ATOM 699 O O . ARG A 1 95 ? 14.153 0.785 -4.865 1.00 91.81 95 ARG A O 1
ATOM 706 N N . TYR A 1 96 ? 12.635 1.765 -6.170 1.00 89.56 96 TYR A N 1
ATOM 707 C CA . TYR A 1 96 ? 13.088 1.162 -7.410 1.00 89.56 96 TYR A CA 1
ATOM 708 C C . TYR A 1 96 ? 13.349 2.238 -8.449 1.00 89.56 96 TYR A C 1
ATOM 710 O O . TYR A 1 96 ? 12.653 3.253 -8.504 1.00 89.56 96 TYR A O 1
ATOM 718 N N . ARG A 1 97 ? 14.353 2.008 -9.294 1.00 86.56 97 ARG A N 1
ATOM 719 C CA . ARG A 1 97 ? 14.605 2.852 -10.461 1.00 86.56 97 ARG A CA 1
ATOM 720 C C . ARG A 1 97 ? 13.572 2.554 -11.550 1.00 86.56 97 ARG A C 1
ATOM 722 O O . ARG A 1 97 ? 13.343 1.397 -11.899 1.00 86.56 97 ARG A O 1
ATOM 729 N N . HIS A 1 98 ? 12.958 3.596 -12.096 1.00 82.75 98 HIS A N 1
ATOM 730 C CA . HIS A 1 98 ? 11.834 3.524 -13.039 1.00 82.75 98 HIS A CA 1
ATOM 731 C C . HIS A 1 98 ? 12.263 3.341 -14.509 1.00 82.75 98 HIS A C 1
ATOM 733 O O . HIS A 1 98 ? 11.827 4.060 -15.397 1.00 82.75 98 HIS A O 1
ATOM 739 N N . MET A 1 99 ? 13.182 2.425 -14.810 1.00 71.00 99 MET A N 1
ATOM 740 C CA . MET A 1 99 ? 13.704 2.293 -16.181 1.00 71.00 99 MET A CA 1
ATOM 741 C C . MET A 1 99 ? 12.610 1.864 -17.165 1.00 71.00 99 MET A C 1
ATOM 743 O O . MET A 1 99 ? 11.927 0.873 -16.944 1.00 71.00 99 MET A O 1
ATOM 747 N N . HIS A 1 100 ? 12.417 2.647 -18.230 1.00 63.97 100 HIS A N 1
ATOM 748 C CA . HIS A 1 100 ? 11.290 2.537 -19.160 1.00 63.97 100 HIS A CA 1
ATOM 749 C C . HIS A 1 100 ? 11.156 1.130 -19.761 1.00 63.97 100 HIS A C 1
ATOM 751 O O . HIS A 1 100 ? 11.957 0.748 -20.608 1.00 63.97 100 HIS A O 1
ATOM 757 N N . ASN A 1 101 ? 10.136 0.383 -19.328 1.00 67.44 101 ASN A N 1
ATOM 758 C CA . ASN A 1 101 ? 9.727 -0.933 -19.840 1.00 67.44 101 ASN A CA 1
ATOM 759 C C . ASN A 1 101 ? 10.873 -1.958 -19.996 1.00 67.44 101 ASN A C 1
ATOM 761 O O . ASN A 1 101 ? 10.755 -2.912 -20.764 1.00 67.44 101 ASN A O 1
ATOM 765 N N . TYR A 1 102 ? 11.983 -1.768 -19.277 1.00 69.38 102 TYR A N 1
ATOM 766 C CA . TYR A 1 102 ? 13.197 -2.570 -19.391 1.00 69.38 102 TYR A CA 1
ATOM 767 C C . TYR A 1 102 ? 13.814 -2.788 -18.009 1.00 69.38 102 TYR A C 1
ATOM 769 O O . TYR A 1 102 ? 14.016 -1.838 -17.250 1.00 69.38 102 TYR A O 1
ATOM 777 N N . GLY A 1 103 ? 14.114 -4.048 -17.691 1.00 74.38 103 GLY A N 1
ATOM 778 C CA . GLY A 1 103 ? 14.796 -4.437 -16.455 1.00 74.38 103 GLY A CA 1
ATOM 779 C C . GLY A 1 103 ? 16.303 -4.609 -16.645 1.00 74.38 103 GLY A C 1
ATOM 780 O O . GLY A 1 103 ? 16.784 -4.749 -17.765 1.00 74.38 103 GLY A O 1
ATOM 781 N N . GLY A 1 104 ? 17.062 -4.643 -15.550 1.00 74.12 104 GLY A N 1
ATOM 782 C CA . GLY A 1 104 ? 18.503 -4.925 -15.582 1.00 74.12 104 GLY A CA 1
ATOM 783 C C . GLY A 1 104 ? 19.410 -3.698 -15.474 1.00 74.12 104 GLY A C 1
ATOM 784 O O . GLY A 1 104 ? 20.596 -3.804 -15.770 1.00 74.12 104 GLY A O 1
ATOM 785 N N . TYR A 1 105 ? 18.879 -2.539 -15.073 1.00 71.56 105 TYR A N 1
ATOM 786 C CA . TYR A 1 105 ? 19.627 -1.269 -15.059 1.00 71.56 105 TYR A CA 1
ATOM 787 C C . TYR A 1 105 ? 19.684 -0.599 -13.666 1.00 71.56 105 TYR A C 1
ATOM 789 O O . TYR A 1 105 ? 20.264 0.470 -13.480 1.00 71.56 105 TYR A O 1
ATOM 797 N N . GLY A 1 106 ? 19.106 -1.211 -12.631 1.00 71.56 106 GLY A N 1
ATOM 798 C CA . GLY A 1 106 ? 19.045 -0.599 -11.303 1.00 71.56 106 GLY A CA 1
ATOM 799 C C . GLY A 1 106 ? 20.269 -0.849 -10.418 1.00 71.56 106 GLY A C 1
ATOM 800 O O . GLY A 1 106 ? 20.421 -1.959 -9.940 1.00 71.56 106 GLY A O 1
ATOM 801 N N . ASN A 1 107 ? 21.078 0.159 -10.072 1.00 78.50 107 ASN A N 1
ATOM 802 C CA . ASN A 1 107 ? 22.048 0.005 -8.970 1.00 78.50 107 ASN A CA 1
ATOM 803 C C . ASN A 1 107 ? 21.330 -0.218 -7.629 1.00 78.50 107 ASN A C 1
ATOM 805 O O . ASN A 1 107 ? 20.337 0.457 -7.359 1.00 78.50 107 ASN A O 1
ATOM 809 N N . TYR A 1 108 ? 21.870 -1.090 -6.767 1.00 86.56 108 TYR A N 1
ATOM 810 C CA . TYR A 1 108 ? 21.256 -1.443 -5.476 1.00 86.56 108 TYR A CA 1
ATOM 811 C C . TYR A 1 108 ? 21.301 -0.359 -4.399 1.00 86.56 108 TYR A C 1
ATOM 813 O O . TYR A 1 108 ? 20.612 -0.459 -3.384 1.00 86.56 108 TYR A O 1
ATOM 821 N N . LYS A 1 109 ? 22.121 0.672 -4.611 1.00 87.19 109 LYS A N 1
ATOM 822 C CA . LYS A 1 109 ? 22.258 1.819 -3.721 1.00 87.19 109 LYS A CA 1
ATOM 823 C C . LYS A 1 109 ? 21.824 3.104 -4.396 1.00 87.19 109 LYS A C 1
ATOM 825 O O . LYS A 1 109 ? 21.914 3.268 -5.616 1.00 87.19 109 LYS A O 1
ATOM 830 N N . ASP A 1 110 ? 21.359 3.995 -3.548 1.00 81.69 110 ASP A N 1
ATOM 831 C CA . ASP A 1 110 ? 21.056 5.384 -3.817 1.00 81.69 110 ASP A CA 1
ATOM 832 C C . ASP A 1 110 ? 22.369 6.222 -3.731 1.00 81.69 110 ASP A C 1
ATOM 834 O O . ASP A 1 110 ? 23.422 5.704 -3.346 1.00 81.69 110 ASP A O 1
ATOM 838 N N . THR A 1 111 ? 22.365 7.479 -4.172 1.00 77.75 111 THR A N 1
ATOM 839 C CA . THR A 1 111 ? 23.506 8.415 -4.205 1.00 77.75 111 THR A CA 1
ATOM 840 C C . THR A 1 111 ? 24.090 8.692 -2.824 1.00 77.75 111 THR A C 1
ATOM 842 O O . THR A 1 111 ? 25.272 9.004 -2.708 1.00 77.75 111 THR A O 1
ATOM 845 N N . ASN A 1 112 ? 23.297 8.512 -1.766 1.00 81.00 112 ASN A N 1
ATOM 846 C CA . ASN A 1 112 ? 23.749 8.615 -0.381 1.00 81.00 112 ASN A CA 1
ATOM 847 C C . ASN A 1 112 ? 24.256 7.270 0.171 1.00 81.00 112 ASN A C 1
ATOM 849 O O . ASN A 1 112 ? 24.577 7.157 1.354 1.00 81.00 112 ASN A O 1
ATOM 853 N N . GLY A 1 113 ? 24.326 6.233 -0.668 1.00 83.81 113 GLY A N 1
ATOM 854 C CA . GLY A 1 113 ? 24.768 4.895 -0.296 1.00 83.81 113 GLY A CA 1
ATOM 855 C C . GLY A 1 113 ? 23.709 4.057 0.425 1.00 83.81 113 GLY A C 1
ATOM 856 O O . GLY A 1 113 ? 24.040 2.961 0.891 1.00 83.81 113 GLY A O 1
ATOM 857 N N . LYS A 1 114 ? 22.454 4.521 0.515 1.00 87.75 114 LYS A N 1
ATOM 858 C CA . LYS A 1 114 ? 21.356 3.761 1.127 1.00 87.75 114 LYS A CA 1
ATOM 859 C C . LYS A 1 114 ? 20.893 2.662 0.176 1.00 87.75 114 LYS A C 1
ATOM 861 O O . LYS A 1 114 ? 20.755 2.883 -1.024 1.00 87.75 114 LYS A O 1
ATOM 866 N N . VAL A 1 115 ? 20.628 1.476 0.718 1.00 91.38 115 VAL A N 1
ATOM 867 C CA . VAL A 1 115 ? 20.074 0.351 -0.048 1.00 91.38 115 VAL A CA 1
ATOM 868 C C . VAL A 1 115 ? 18.667 0.703 -0.543 1.00 91.38 115 VAL A C 1
ATOM 870 O O . VAL A 1 115 ? 17.848 1.239 0.206 1.00 91.38 115 VAL A O 1
ATOM 873 N N . LEU A 1 116 ? 18.420 0.447 -1.827 1.00 90.50 116 LEU A N 1
ATOM 874 C CA . LEU A 1 116 ? 17.152 0.713 -2.501 1.00 90.50 116 LEU A CA 1
ATOM 875 C C . LEU A 1 116 ? 16.185 -0.463 -2.387 1.00 90.50 116 LEU A C 1
ATOM 877 O O . LEU A 1 116 ? 14.997 -0.248 -2.173 1.00 90.50 116 LEU A O 1
ATOM 881 N N . CYS A 1 117 ? 16.691 -1.686 -2.502 1.00 93.31 117 CYS A N 1
ATOM 882 C CA . CYS A 1 117 ? 15.898 -2.901 -2.427 1.00 93.31 117 CYS A CA 1
ATOM 883 C C . CYS A 1 117 ? 16.751 -4.086 -1.956 1.00 93.31 117 CYS A C 1
ATOM 885 O O . CYS A 1 117 ? 17.974 -4.079 -2.110 1.00 93.31 117 CYS A O 1
ATOM 887 N N . GLU A 1 118 ? 16.085 -5.123 -1.455 1.00 93.19 118 GLU A N 1
ATOM 888 C CA . GLU A 1 118 ? 16.673 -6.421 -1.113 1.00 93.19 118 GLU A CA 1
ATOM 889 C C . GLU A 1 118 ? 16.007 -7.543 -1.925 1.00 93.19 118 GLU A C 1
ATOM 891 O O . GLU A 1 118 ? 14.898 -7.397 -2.442 1.00 93.19 118 GLU A O 1
ATOM 896 N N . GLY A 1 119 ? 16.698 -8.677 -2.068 1.00 88.31 119 GLY A N 1
ATOM 897 C CA . GLY A 1 119 ? 16.155 -9.856 -2.761 1.00 88.31 119 GLY A CA 1
ATOM 898 C C . GLY A 1 119 ? 16.132 -9.785 -4.296 1.00 88.31 119 GLY A C 1
ATOM 899 O O . GLY A 1 119 ? 15.596 -10.692 -4.926 1.00 88.31 119 GLY A O 1
ATOM 900 N N . LEU A 1 120 ? 16.737 -8.756 -4.908 1.00 92.25 120 LEU A N 1
ATOM 901 C CA . LEU A 1 120 ? 16.827 -8.578 -6.371 1.00 92.25 120 LEU A CA 1
ATOM 902 C C . LEU A 1 120 ? 18.259 -8.682 -6.931 1.00 92.25 120 LEU A C 1
ATOM 904 O O . LEU A 1 120 ? 18.563 -8.109 -7.973 1.00 92.25 120 LEU A O 1
ATOM 908 N N . ASN A 1 121 ? 19.169 -9.379 -6.240 1.00 87.75 121 ASN A N 1
ATOM 909 C CA . ASN A 1 121 ? 20.564 -9.592 -6.677 1.00 87.75 121 ASN A CA 1
ATOM 910 C C . ASN A 1 121 ? 21.300 -8.301 -7.085 1.00 87.75 121 ASN A C 1
ATOM 912 O O . ASN A 1 121 ? 22.107 -8.283 -8.011 1.00 87.75 121 ASN A O 1
ATOM 916 N N . GLY A 1 122 ? 20.998 -7.208 -6.387 1.00 84.44 122 GLY A N 1
ATOM 917 C CA . GLY A 1 122 ? 21.605 -5.904 -6.615 1.00 84.44 122 GLY A CA 1
ATOM 918 C C . GLY A 1 122 ? 21.044 -5.110 -7.802 1.00 84.44 122 GLY A C 1
ATOM 919 O O . GLY A 1 122 ? 21.565 -4.033 -8.088 1.00 84.44 122 GLY A O 1
ATOM 920 N N . VAL A 1 123 ? 19.988 -5.605 -8.456 1.00 88.50 123 VAL A N 1
ATOM 921 C CA . VAL A 1 123 ? 19.308 -4.947 -9.578 1.00 88.50 123 VAL A CA 1
ATOM 922 C C . VAL A 1 123 ? 17.990 -4.316 -9.100 1.00 88.50 123 VAL A C 1
ATOM 924 O O . VAL A 1 123 ? 16.923 -4.921 -9.176 1.00 88.50 123 VAL A O 1
ATOM 927 N N . CYS A 1 124 ? 18.053 -3.089 -8.576 1.00 89.50 124 CYS A N 1
ATOM 928 C CA . CYS A 1 124 ? 16.900 -2.393 -7.978 1.00 89.50 124 CYS A CA 1
ATOM 929 C C . CYS A 1 124 ? 16.139 -1.507 -8.975 1.00 89.50 124 CYS A C 1
ATOM 931 O O . CYS A 1 124 ? 16.044 -0.288 -8.802 1.00 89.50 124 CYS A O 1
ATOM 933 N N . ASP A 1 125 ? 15.591 -2.108 -10.029 1.00 89.44 125 ASP A N 1
ATOM 934 C CA . ASP A 1 125 ? 14.638 -1.447 -10.927 1.00 89.44 125 ASP A CA 1
ATOM 935 C C . ASP A 1 125 ? 13.225 -2.039 -10.808 1.00 89.44 125 ASP A C 1
ATOM 937 O O . ASP A 1 125 ? 13.026 -3.156 -10.323 1.00 89.44 125 ASP A O 1
ATOM 941 N N . ALA A 1 126 ? 12.232 -1.250 -11.218 1.00 90.81 126 ALA A N 1
ATOM 942 C CA . ALA A 1 126 ? 10.826 -1.570 -11.007 1.00 90.81 126 ALA A CA 1
ATOM 943 C C . ALA A 1 126 ? 10.364 -2.804 -11.805 1.00 90.81 126 ALA A C 1
ATOM 945 O O . ALA A 1 126 ? 9.495 -3.537 -11.339 1.00 90.81 126 ALA A O 1
ATOM 946 N N . TYR A 1 127 ? 10.958 -3.079 -12.970 1.00 91.19 127 TYR A N 1
ATOM 947 C CA . TYR A 1 127 ? 10.587 -4.224 -13.807 1.00 91.19 127 TYR A CA 1
ATOM 948 C C . TYR A 1 127 ? 11.260 -5.517 -13.344 1.00 91.19 127 TYR A C 1
ATOM 950 O O . TYR A 1 127 ? 10.642 -6.580 -13.373 1.00 91.19 127 TYR A O 1
ATOM 958 N N . THR A 1 128 ? 12.484 -5.436 -12.823 1.00 93.06 128 THR A N 1
ATOM 959 C CA . THR A 1 128 ? 13.122 -6.545 -12.104 1.00 93.06 128 THR A CA 1
ATOM 960 C C . THR A 1 128 ? 12.299 -6.928 -10.874 1.00 93.06 128 THR A C 1
ATOM 962 O O . THR A 1 128 ? 12.069 -8.115 -10.637 1.00 93.06 128 THR A O 1
ATOM 965 N N . TYR A 1 129 ? 11.765 -5.942 -10.146 1.00 95.56 129 TYR A N 1
ATOM 966 C CA . TYR A 1 129 ? 10.823 -6.188 -9.055 1.00 95.56 129 TYR A CA 1
ATOM 967 C C . TYR A 1 129 ? 9.534 -6.882 -9.522 1.00 95.56 129 TYR A C 1
ATOM 969 O O . TYR A 1 129 ? 9.148 -7.898 -8.946 1.00 95.56 129 TYR A O 1
ATOM 977 N N . VAL A 1 130 ? 8.904 -6.389 -10.595 1.00 95.69 130 VAL A N 1
ATOM 978 C CA . VAL A 1 130 ? 7.722 -7.024 -11.209 1.00 95.69 130 VAL A CA 1
ATOM 979 C C . VAL A 1 130 ? 7.993 -8.495 -11.539 1.00 95.69 130 VAL A C 1
ATOM 981 O O . VAL A 1 130 ? 7.218 -9.369 -11.150 1.00 95.69 130 VAL A O 1
ATOM 984 N N . ASN A 1 131 ? 9.115 -8.783 -12.201 1.00 95.06 131 ASN A N 1
ATOM 985 C CA . ASN A 1 131 ? 9.500 -10.146 -12.569 1.00 95.06 131 ASN A CA 1
ATOM 986 C C . ASN A 1 131 ? 9.696 -11.040 -11.338 1.00 95.06 131 ASN A C 1
ATOM 988 O O . ASN A 1 131 ? 9.234 -12.182 -11.327 1.00 95.06 131 ASN A O 1
ATOM 992 N N . ALA A 1 132 ? 10.331 -10.516 -10.287 1.00 96.69 132 ALA A N 1
ATOM 993 C CA . ALA A 1 132 ? 10.513 -11.245 -9.039 1.00 96.69 132 ALA A CA 1
ATOM 994 C C . ALA A 1 132 ? 9.171 -11.568 -8.366 1.00 96.69 132 ALA A C 1
ATOM 996 O O . ALA A 1 132 ? 8.945 -12.721 -8.003 1.00 96.69 132 ALA A O 1
ATOM 997 N N . VAL A 1 133 ? 8.250 -10.599 -8.258 1.00 97.62 133 VAL A N 1
ATOM 998 C CA . VAL A 1 133 ? 6.912 -10.830 -7.681 1.00 97.62 133 VAL A CA 1
ATOM 999 C C . VAL A 1 133 ? 6.125 -11.851 -8.500 1.00 97.62 133 VAL A C 1
ATOM 1001 O O . VAL A 1 133 ? 5.531 -12.758 -7.917 1.00 97.62 133 VAL A O 1
ATOM 1004 N N . ASN A 1 134 ? 6.174 -11.781 -9.832 1.00 97.50 134 ASN A N 1
ATOM 1005 C CA . ASN A 1 134 ? 5.535 -12.775 -10.699 1.00 97.50 134 ASN A CA 1
ATOM 1006 C C . ASN A 1 134 ? 6.064 -14.197 -10.469 1.00 97.50 134 ASN A C 1
ATOM 1008 O O . ASN A 1 134 ? 5.287 -15.149 -10.516 1.00 97.50 134 ASN A O 1
ATOM 1012 N N . GLY A 1 135 ? 7.350 -14.342 -10.140 1.00 97.19 135 GLY A N 1
ATOM 1013 C CA . GLY A 1 135 ? 7.948 -15.623 -9.758 1.00 97.19 135 GLY A CA 1
ATOM 1014 C C . GLY A 1 135 ? 7.459 -16.184 -8.415 1.00 97.19 135 GLY A C 1
ATOM 1015 O O . GLY A 1 135 ? 7.618 -17.376 -8.170 1.00 97.19 135 GLY A O 1
ATOM 1016 N N . THR A 1 136 ? 6.846 -15.364 -7.552 1.00 97.00 136 THR A N 1
ATOM 1017 C CA . THR A 1 136 ? 6.336 -15.809 -6.239 1.00 97.00 136 THR A CA 1
ATOM 1018 C C . THR A 1 136 ? 4.932 -16.4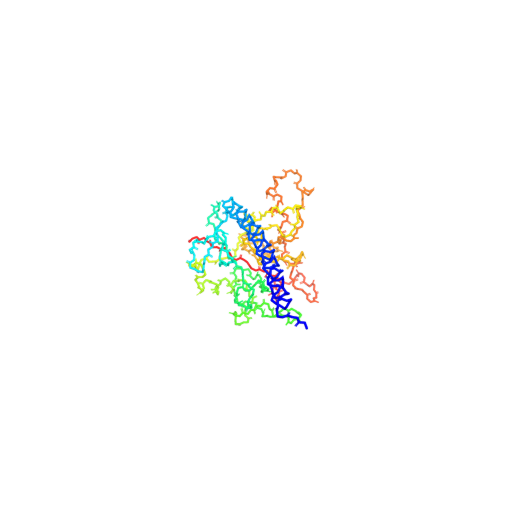08 -6.285 1.00 97.00 136 THR A C 1
ATOM 1020 O O . THR A 1 136 ? 4.536 -17.089 -5.343 1.00 97.00 136 THR A O 1
ATOM 1023 N N . GLY A 1 137 ? 4.157 -16.141 -7.343 1.00 96.50 137 GLY A N 1
ATOM 1024 C CA . GLY A 1 137 ? 2.742 -16.516 -7.389 1.00 96.50 137 GLY A CA 1
ATOM 1025 C C . GLY A 1 137 ? 1.864 -15.744 -6.394 1.00 96.50 137 GLY A C 1
ATOM 1026 O O . GLY A 1 137 ? 0.848 -16.279 -5.950 1.00 96.50 137 GLY A O 1
ATOM 1027 N N . LEU A 1 138 ? 2.251 -14.517 -6.012 1.00 97.88 138 LEU A N 1
ATOM 1028 C CA . LEU A 1 138 ? 1.543 -13.688 -5.029 1.00 97.88 138 LEU A CA 1
ATOM 1029 C C . LEU A 1 138 ? 0.032 -13.635 -5.310 1.00 97.88 138 LEU A C 1
ATOM 1031 O O . LEU A 1 138 ? -0.395 -13.251 -6.400 1.00 97.88 138 LEU A O 1
ATOM 1035 N N . CYS A 1 139 ? -0.766 -14.001 -4.303 1.00 97.69 139 CYS A N 1
ATOM 1036 C CA . CYS A 1 139 ? -2.230 -14.062 -4.359 1.00 97.69 139 CYS A CA 1
ATOM 1037 C C . CYS A 1 139 ? -2.762 -14.983 -5.465 1.00 97.69 139 CYS A C 1
ATOM 1039 O O . CYS A 1 139 ? -3.818 -14.722 -6.045 1.00 97.69 139 CYS A O 1
ATOM 1041 N N . GLY A 1 140 ? -2.005 -16.039 -5.775 1.00 96.50 140 GLY A N 1
ATOM 1042 C CA . GLY A 1 140 ? -2.298 -16.975 -6.856 1.00 96.50 140 GLY A CA 1
ATOM 1043 C C . GLY A 1 140 ? -2.076 -16.391 -8.254 1.00 96.50 140 GLY A C 1
ATOM 1044 O O . GLY A 1 140 ? -2.692 -16.871 -9.204 1.00 96.50 140 GLY A O 1
ATOM 1045 N N . ARG A 1 141 ? -1.256 -15.337 -8.399 1.00 96.56 141 ARG A N 1
ATOM 1046 C CA . ARG A 1 141 ? -1.082 -14.587 -9.659 1.00 96.56 141 ARG A CA 1
ATOM 1047 C C . ARG A 1 141 ? 0.377 -14.420 -10.056 1.00 96.56 141 ARG A C 1
ATOM 1049 O O . ARG A 1 141 ? 1.249 -14.244 -9.210 1.00 96.56 141 ARG A O 1
ATOM 1056 N N . ASN A 1 142 ? 0.607 -14.399 -11.364 1.00 97.00 142 ASN A N 1
ATOM 1057 C CA . ASN A 1 142 ? 1.900 -14.145 -12.008 1.00 97.00 142 ASN A CA 1
ATOM 1058 C C . ASN A 1 142 ? 1.793 -13.134 -13.170 1.00 97.00 142 ASN A C 1
ATOM 1060 O O . ASN A 1 142 ? 2.666 -13.082 -14.034 1.00 97.00 142 ASN A O 1
ATOM 1064 N N . THR A 1 143 ? 0.711 -12.352 -13.194 1.00 96.31 143 THR A N 1
ATOM 1065 C CA . THR A 1 143 ? 0.410 -11.310 -14.191 1.00 96.31 143 THR A CA 1
ATOM 1066 C C . THR A 1 143 ? 0.495 -9.909 -13.579 1.00 96.31 143 THR A C 1
ATOM 1068 O O . THR A 1 143 ? -0.223 -8.991 -13.978 1.00 96.31 143 THR A O 1
ATOM 1071 N N . TRP A 1 144 ? 1.332 -9.744 -12.556 1.00 97.62 144 TRP A N 1
ATOM 1072 C CA . TRP A 1 144 ? 1.603 -8.456 -11.938 1.00 97.62 144 TRP A CA 1
ATOM 1073 C C . TRP A 1 144 ? 2.340 -7.544 -12.909 1.00 97.62 144 TRP A C 1
ATOM 1075 O O . TRP A 1 144 ? 3.242 -7.976 -13.629 1.00 97.62 144 TRP A O 1
ATOM 1085 N N . ARG A 1 145 ? 1.969 -6.268 -12.885 1.00 95.81 145 ARG A N 1
ATOM 1086 C CA . ARG A 1 145 ? 2.612 -5.184 -13.624 1.00 95.81 145 ARG A CA 1
ATOM 1087 C C . ARG A 1 145 ? 2.579 -3.895 -12.814 1.00 95.81 145 ARG A C 1
ATOM 1089 O O . ARG A 1 145 ? 1.884 -3.797 -11.797 1.00 95.81 145 ARG A O 1
ATOM 1096 N N . LEU A 1 146 ? 3.334 -2.901 -13.272 1.00 94.31 146 LEU A N 1
ATOM 1097 C CA . LEU A 1 146 ? 3.147 -1.540 -12.787 1.00 94.31 146 LEU A CA 1
ATOM 1098 C C . LEU A 1 146 ? 1.740 -1.043 -13.176 1.00 94.31 146 LEU A C 1
ATOM 1100 O O . LEU A 1 146 ? 1.264 -1.380 -14.259 1.00 94.31 146 LEU A O 1
ATOM 1104 N N . PRO A 1 147 ? 1.056 -0.260 -12.327 1.00 94.06 147 PRO A N 1
ATOM 1105 C CA . PRO A 1 147 ? -0.268 0.258 -12.654 1.00 94.06 147 PRO A CA 1
ATOM 1106 C C . PRO A 1 147 ? -0.200 1.443 -13.607 1.00 94.06 147 PRO A C 1
ATOM 1108 O O . PRO A 1 147 ? 0.726 2.250 -13.556 1.00 94.06 147 PRO A O 1
ATOM 1111 N N . LEU A 1 148 ? -1.236 1.620 -14.416 1.00 90.62 148 LEU A N 1
ATOM 1112 C CA . LEU A 1 148 ? -1.432 2.852 -15.169 1.00 90.62 148 LEU A CA 1
ATOM 1113 C C . LEU A 1 148 ? -1.758 4.008 -14.208 1.00 90.62 148 LEU A C 1
ATOM 1115 O O . LEU A 1 148 ? -2.431 3.788 -13.196 1.00 90.62 148 LEU A O 1
ATOM 1119 N N . PRO A 1 149 ? -1.407 5.265 -14.541 1.00 86.94 149 PRO A N 1
ATOM 1120 C CA . PRO A 1 149 ? -1.772 6.414 -13.708 1.00 86.94 149 PRO A CA 1
ATOM 1121 C C . PRO A 1 149 ? -3.281 6.487 -13.417 1.00 86.94 149 PRO A C 1
ATOM 1123 O O . PRO A 1 149 ? -3.702 6.709 -12.283 1.00 86.94 149 PRO A O 1
ATOM 1126 N N . LYS A 1 150 ? -4.111 6.198 -14.429 1.00 86.69 150 LYS A N 1
ATOM 1127 C CA . LYS A 1 150 ? -5.573 6.143 -14.285 1.00 86.69 150 LYS A CA 1
ATOM 1128 C C . LYS A 1 150 ? -6.055 5.030 -13.348 1.00 86.69 150 LYS A C 1
ATOM 1130 O O . LYS A 1 150 ? -7.084 5.199 -12.709 1.00 86.69 150 LYS A O 1
ATOM 1135 N N . GLU A 1 151 ? -5.331 3.913 -13.255 1.00 92.06 151 GLU A N 1
ATOM 1136 C CA . GLU A 1 151 ? -5.684 2.804 -12.360 1.00 92.06 151 GLU A CA 1
ATOM 1137 C C . GLU A 1 151 ? -5.414 3.187 -10.909 1.00 92.06 151 GLU A C 1
ATOM 1139 O O . GLU A 1 151 ? -6.268 2.958 -10.060 1.00 92.06 151 GLU A O 1
ATOM 1144 N N . PHE A 1 152 ? -4.302 3.864 -10.615 1.00 92.81 152 PHE A N 1
ATOM 1145 C CA . PHE A 1 152 ? -4.097 4.441 -9.283 1.00 92.81 152 PHE A CA 1
ATOM 1146 C C . PHE A 1 152 ? -5.202 5.433 -8.901 1.00 92.81 152 PHE A C 1
ATOM 1148 O O . PHE A 1 152 ? -5.633 5.455 -7.751 1.00 92.81 152 PHE A O 1
ATOM 1155 N N . GLY A 1 153 ? -5.720 6.194 -9.870 1.00 89.31 153 GLY A N 1
ATOM 1156 C CA . GLY A 1 153 ? -6.888 7.053 -9.669 1.00 89.31 153 GLY A CA 1
ATOM 1157 C C . GLY A 1 153 ? -8.141 6.300 -9.202 1.00 89.31 153 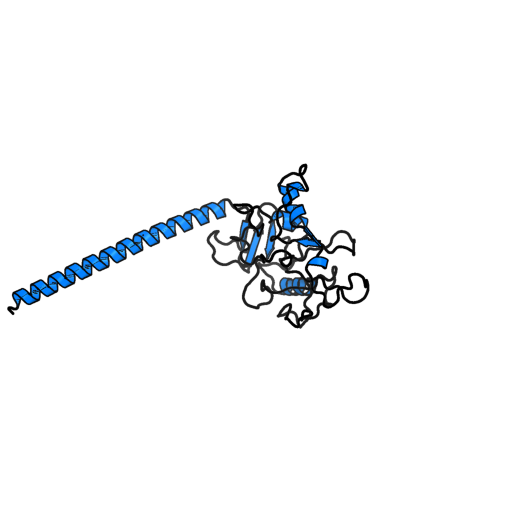GLY A C 1
ATOM 1158 O O . GLY A 1 153 ? -8.957 6.882 -8.496 1.00 89.31 153 GLY A O 1
ATOM 1159 N N . THR A 1 154 ? -8.284 5.009 -9.525 1.00 90.62 154 THR A N 1
ATOM 1160 C CA . THR A 1 154 ? -9.431 4.189 -9.078 1.00 90.62 154 THR A CA 1
ATOM 1161 C C . THR A 1 154 ? -9.349 3.773 -7.612 1.00 90.62 154 THR A C 1
ATOM 1163 O O . THR A 1 154 ? -10.384 3.495 -7.008 1.00 90.62 154 THR A O 1
ATOM 1166 N N . ILE A 1 155 ? -8.143 3.775 -7.031 1.00 92.88 155 ILE A N 1
ATOM 1167 C CA . ILE A 1 155 ? -7.933 3.485 -5.607 1.00 92.88 155 ILE A CA 1
ATOM 1168 C C . ILE A 1 155 ? -7.663 4.729 -4.758 1.00 92.88 155 ILE A C 1
ATOM 1170 O O . ILE A 1 155 ? -7.593 4.639 -3.531 1.00 92.88 155 ILE A O 1
ATOM 1174 N N . ALA A 1 156 ? -7.537 5.892 -5.398 1.00 91.88 156 ALA A N 1
ATOM 1175 C CA . ALA A 1 156 ? -7.423 7.164 -4.713 1.00 91.88 156 ALA A CA 1
ATOM 1176 C C . ALA A 1 156 ? -8.754 7.548 -4.049 1.00 91.88 156 ALA A C 1
ATOM 1178 O O . ALA A 1 156 ? -9.830 7.371 -4.621 1.00 91.88 156 ALA A O 1
ATOM 1179 N N . GLN A 1 157 ? -8.686 8.130 -2.853 1.00 88.94 157 GLN A N 1
ATOM 1180 C CA . GLN A 1 157 ? -9.861 8.654 -2.160 1.00 88.94 157 GLN A CA 1
ATOM 1181 C C . GLN A 1 157 ? -9.546 9.873 -1.299 1.00 88.94 157 GLN A C 1
ATOM 1183 O O . GLN A 1 157 ? -8.413 10.109 -0.883 1.00 88.94 157 GLN A O 1
ATOM 1188 N N . ILE A 1 158 ? -10.585 10.631 -0.966 1.00 86.25 158 ILE A N 1
ATOM 1189 C CA . ILE A 1 158 ? -10.478 11.759 -0.046 1.00 86.25 158 ILE A CA 1
ATOM 1190 C C . ILE A 1 158 ? -10.792 11.258 1.358 1.00 86.25 158 ILE A C 1
ATOM 1192 O O . ILE A 1 158 ? -11.937 10.934 1.671 1.00 86.25 158 ILE A O 1
ATOM 1196 N N . ASN A 1 159 ? -9.771 11.208 2.207 1.00 84.19 159 ASN A N 1
ATOM 1197 C CA . ASN A 1 159 ? -9.942 10.875 3.615 1.00 84.19 159 ASN A CA 1
ATOM 1198 C C . ASN A 1 159 ? -10.543 12.052 4.397 1.00 84.19 159 ASN A C 1
ATOM 1200 O O . ASN A 1 159 ? -10.523 13.202 3.951 1.00 84.19 159 ASN A O 1
ATOM 1204 N N . SER A 1 160 ? -11.110 11.764 5.573 1.00 80.88 160 SER A N 1
ATOM 1205 C CA . SER A 1 160 ? -11.753 12.774 6.419 1.00 80.88 160 SER A CA 1
ATOM 1206 C C . SER A 1 160 ? -10.832 13.970 6.680 1.00 80.88 160 SER A C 1
ATOM 1208 O O . SER A 1 160 ? -9.659 13.811 7.008 1.00 80.88 160 SER A O 1
ATOM 1210 N N . GLY A 1 161 ? -11.371 15.182 6.519 1.00 78.69 161 GLY A N 1
ATOM 1211 C CA . GLY A 1 161 ? -10.596 16.422 6.631 1.00 78.69 161 GLY A CA 1
ATOM 1212 C C . GLY A 1 161 ? -9.692 16.719 5.429 1.00 78.69 161 GLY A C 1
ATOM 1213 O O . GLY A 1 161 ? -8.889 17.642 5.508 1.00 78.69 161 GLY A O 1
ATOM 1214 N N . SER A 1 162 ? -9.810 15.958 4.334 1.00 79.25 162 SER A N 1
ATOM 1215 C CA . SER A 1 162 ? -8.967 16.077 3.135 1.00 79.25 162 SER A CA 1
ATOM 1216 C C . SER A 1 162 ? -7.474 15.913 3.432 1.00 79.25 162 SER A C 1
ATOM 1218 O O . SER A 1 162 ? -6.632 16.470 2.730 1.00 79.25 162 SER A O 1
ATOM 1220 N N . VAL A 1 163 ? -7.146 15.157 4.483 1.00 84.81 163 VAL A N 1
ATOM 1221 C CA . VAL A 1 163 ? -5.768 14.941 4.925 1.00 84.81 163 VAL A CA 1
ATOM 1222 C C . VAL A 1 163 ? -5.159 13.762 4.152 1.00 84.81 163 VAL A C 1
ATOM 1224 O O . VAL A 1 163 ? -5.793 12.705 4.081 1.00 84.81 163 VAL A O 1
ATOM 1227 N N . PRO A 1 164 ? -3.952 13.910 3.576 1.00 88.75 164 PRO A N 1
ATOM 1228 C CA . PRO A 1 164 ? -3.240 12.807 2.939 1.00 88.75 164 PRO A CA 1
ATOM 1229 C C . PRO A 1 164 ? -2.835 11.697 3.941 1.00 88.75 164 PRO A C 1
ATOM 1231 O O . PRO A 1 164 ? -2.676 11.965 5.135 1.00 88.75 164 PRO A O 1
ATOM 1234 N N . PRO A 1 165 ? -2.615 10.454 3.476 1.00 92.25 165 PRO A N 1
ATOM 1235 C CA . PRO A 1 165 ? -2.545 10.080 2.070 1.00 92.25 165 PRO A CA 1
ATOM 1236 C C . PRO A 1 165 ? -3.942 9.869 1.481 1.00 92.25 165 PRO A C 1
ATOM 1238 O O . PRO A 1 165 ? -4.848 9.413 2.169 1.00 92.25 165 PRO A O 1
ATOM 1241 N N . HIS A 1 166 ? -4.133 10.195 0.207 1.00 91.81 166 HIS A N 1
ATOM 1242 C CA . HIS A 1 166 ? -5.406 10.078 -0.501 1.00 91.81 166 HIS A CA 1
ATOM 1243 C C . HIS A 1 166 ? -5.705 8.642 -0.965 1.00 91.81 166 HIS A C 1
ATOM 1245 O O . HIS A 1 166 ? -5.902 8.391 -2.150 1.00 91.81 166 HIS A O 1
ATOM 1251 N N . ILE A 1 167 ? -5.718 7.691 -0.029 1.00 93.06 167 ILE A N 1
ATOM 1252 C CA . ILE A 1 167 ? -5.990 6.257 -0.234 1.00 93.06 167 ILE A CA 1
ATOM 1253 C C . ILE A 1 167 ? -6.551 5.641 1.063 1.00 93.06 167 ILE A C 1
ATOM 1255 O O . ILE A 1 167 ? -6.319 6.172 2.153 1.00 93.06 167 ILE A O 1
ATOM 1259 N N . ASP A 1 168 ? -7.303 4.538 0.976 1.00 93.00 168 ASP A N 1
ATOM 1260 C CA . ASP A 1 168 ? -7.864 3.862 2.158 1.00 93.00 168 ASP A CA 1
ATOM 1261 C C . ASP A 1 168 ? -6.803 3.063 2.929 1.00 93.00 168 ASP A C 1
ATOM 1263 O O . ASP A 1 168 ? -6.447 1.942 2.560 1.00 93.00 168 ASP A O 1
ATOM 1267 N N . LEU A 1 169 ? -6.333 3.611 4.049 1.00 92.50 169 LEU A N 1
ATOM 1268 C CA . LEU A 1 169 ? -5.335 2.962 4.903 1.00 92.50 169 LEU A CA 1
ATOM 1269 C C . LEU A 1 169 ? -5.850 1.710 5.634 1.00 92.50 169 LEU A C 1
ATOM 1271 O O . LEU A 1 169 ? -5.042 0.951 6.158 1.00 92.50 169 LEU A O 1
ATOM 1275 N N . ASN A 1 170 ? -7.160 1.435 5.650 1.00 91.44 170 ASN A N 1
ATOM 1276 C CA . ASN A 1 170 ? -7.670 0.168 6.194 1.00 91.44 170 ASN A CA 1
ATOM 1277 C C . ASN A 1 170 ? -7.403 -1.023 5.262 1.00 91.44 170 ASN A C 1
ATOM 1279 O O . ASN A 1 170 ? -7.469 -2.176 5.701 1.00 91.44 170 ASN A O 1
ATOM 1283 N N . TYR A 1 171 ? -7.138 -0.742 3.983 1.00 94.94 171 TYR A N 1
ATOM 1284 C CA . TYR A 1 171 ? -6.842 -1.729 2.944 1.00 94.94 171 TYR A CA 1
ATOM 1285 C C . TYR A 1 171 ? -5.411 -1.609 2.421 1.00 94.94 171 TYR A C 1
ATOM 1287 O O . TYR A 1 171 ? -4.835 -2.621 2.030 1.00 94.94 171 TYR A O 1
ATOM 1295 N N . PHE A 1 172 ? -4.833 -0.409 2.487 1.00 96.25 172 PHE A N 1
ATOM 1296 C CA . PHE A 1 172 ? -3.475 -0.108 2.049 1.00 96.25 172 PHE A CA 1
ATOM 1297 C C . PHE A 1 172 ? -2.631 0.539 3.165 1.00 96.25 172 PHE A C 1
ATOM 1299 O O . PHE A 1 172 ? -2.131 1.655 2.973 1.00 96.25 172 PHE A O 1
ATOM 1306 N N . PRO A 1 173 ? -2.502 -0.099 4.346 1.00 95.44 173 PRO A N 1
ATOM 1307 C CA . PRO A 1 173 ? -1.826 0.469 5.513 1.00 95.44 173 PRO A CA 1
ATOM 1308 C C . PRO A 1 173 ? -0.356 0.788 5.256 1.00 95.44 173 PRO A C 1
ATOM 1310 O O . PRO A 1 173 ? 0.150 1.780 5.774 1.00 95.44 173 PRO A O 1
ATOM 1313 N N . GLU A 1 174 ? 0.310 0.018 4.396 1.00 96.38 174 GLU A N 1
ATOM 1314 C CA . GLU A 1 174 ? 1.724 0.208 4.077 1.00 96.38 174 GLU A CA 1
ATOM 1315 C C . GLU A 1 174 ? 1.946 1.252 2.965 1.00 96.38 174 GLU A C 1
ATOM 1317 O O . GLU A 1 174 ? 2.922 1.214 2.214 1.00 96.38 174 GLU A O 1
ATOM 1322 N N . THR A 1 175 ? 1.016 2.201 2.824 1.00 95.00 175 THR A N 1
ATOM 1323 C CA . THR A 1 175 ? 1.165 3.319 1.895 1.00 95.00 175 THR A CA 1
ATOM 1324 C C . THR A 1 175 ? 2.164 4.332 2.446 1.00 95.00 175 THR A C 1
ATOM 1326 O O . THR A 1 175 ? 1.956 4.935 3.497 1.00 95.00 175 THR A O 1
ATOM 1329 N N . ILE A 1 176 ? 3.207 4.615 1.669 1.00 92.31 176 ILE A N 1
ATOM 1330 C CA . ILE A 1 176 ? 4.118 5.729 1.918 1.00 92.31 176 ILE A CA 1
ATOM 1331 C C . ILE A 1 176 ? 3.386 7.068 1.861 1.00 92.31 176 ILE A C 1
ATOM 1333 O O . ILE A 1 176 ? 2.836 7.455 0.833 1.00 92.31 176 ILE A O 1
ATOM 1337 N N . ASN A 1 177 ? 3.447 7.796 2.973 1.00 88.88 177 ASN A N 1
ATOM 1338 C CA . ASN A 1 177 ? 2.929 9.150 3.114 1.00 88.88 177 ASN A CA 1
ATOM 1339 C C . ASN A 1 177 ? 4.069 10.108 3.473 1.00 88.88 177 ASN A C 1
ATOM 1341 O O . ASN A 1 177 ? 4.181 10.588 4.601 1.00 88.88 177 ASN A O 1
ATOM 1345 N N . ILE A 1 178 ? 4.964 10.331 2.513 1.00 84.19 178 ILE A N 1
ATOM 1346 C CA . ILE A 1 178 ? 6.039 11.314 2.637 1.00 84.19 178 ILE A CA 1
ATOM 1347 C C . ILE A 1 178 ? 5.823 12.319 1.510 1.00 84.19 178 ILE A C 1
ATOM 1349 O O . ILE A 1 178 ? 6.205 12.020 0.376 1.00 84.19 178 ILE A O 1
ATOM 1353 N N . PRO A 1 179 ? 5.205 13.481 1.791 1.00 72.69 179 PRO A N 1
ATOM 1354 C CA . PRO A 1 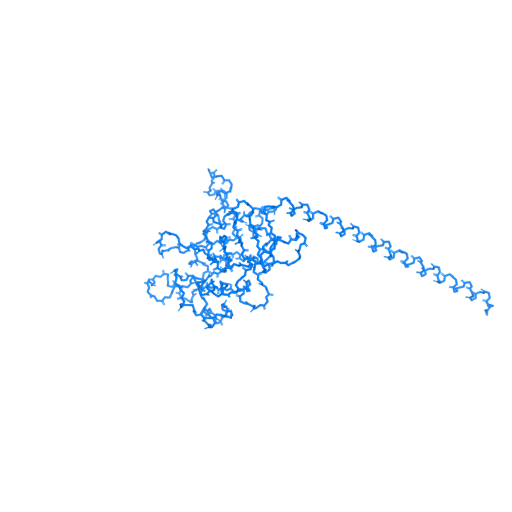179 ? 4.932 14.479 0.768 1.00 72.69 179 PRO A CA 1
ATOM 1355 C C . PRO A 1 179 ? 6.185 14.775 -0.052 1.00 72.69 179 PRO A C 1
ATOM 1357 O O . PRO A 1 179 ? 7.271 14.910 0.515 1.00 72.69 179 PRO A O 1
ATOM 1360 N N . THR A 1 180 ? 6.020 14.831 -1.374 1.00 71.56 180 THR A N 1
ATOM 1361 C CA . THR A 1 180 ? 7.078 15.106 -2.362 1.00 71.56 180 THR A CA 1
ATOM 1362 C C . THR A 1 180 ? 8.194 14.059 -2.457 1.00 71.56 180 THR A C 1
ATOM 1364 O O . THR A 1 180 ? 9.180 14.259 -3.165 1.00 71.56 180 THR A O 1
ATOM 1367 N N . LYS A 1 181 ? 8.045 12.918 -1.772 1.00 79.00 181 LYS A N 1
ATOM 1368 C CA . LYS A 1 181 ? 8.988 11.787 -1.806 1.00 79.00 181 LYS A CA 1
ATOM 1369 C C . LYS A 1 181 ? 8.292 10.430 -1.896 1.00 79.00 181 LYS A C 1
ATOM 1371 O O . LYS A 1 181 ? 8.987 9.427 -1.995 1.00 79.00 181 LYS A O 1
ATOM 1376 N N . GLY A 1 182 ? 6.959 10.383 -1.848 1.00 83.44 182 GLY A N 1
ATOM 1377 C CA . GLY A 1 182 ? 6.136 9.172 -1.789 1.00 83.44 182 GLY A CA 1
ATOM 1378 C C . GLY A 1 182 ? 5.621 8.693 -3.144 1.00 83.44 182 GLY A C 1
ATOM 1379 O O . GLY A 1 182 ? 4.614 7.994 -3.193 1.00 83.44 182 GLY A O 1
ATOM 1380 N N . ALA A 1 183 ? 6.269 9.081 -4.244 1.00 89.69 183 ALA A N 1
ATOM 1381 C CA . ALA A 1 183 ? 5.786 8.755 -5.578 1.00 89.69 183 ALA A CA 1
ATOM 1382 C C . ALA A 1 183 ? 5.891 7.253 -5.883 1.00 89.69 183 ALA A C 1
ATOM 1384 O O . ALA A 1 183 ? 6.947 6.640 -5.707 1.00 89.69 183 ALA A O 1
ATOM 1385 N N . TYR A 1 184 ? 4.807 6.689 -6.404 1.00 92.81 184 TYR A N 1
ATOM 1386 C CA . TYR A 1 184 ? 4.706 5.322 -6.888 1.00 92.81 184 TYR A CA 1
ATOM 1387 C C . TYR A 1 184 ? 4.977 5.249 -8.387 1.00 92.81 184 TYR A C 1
ATOM 1389 O O . TYR A 1 184 ? 4.524 6.095 -9.159 1.00 92.81 184 TYR A O 1
ATOM 1397 N N . CYS A 1 185 ? 5.704 4.211 -8.785 1.00 90.62 185 CYS A N 1
ATOM 1398 C CA . CYS A 1 185 ? 6.007 3.869 -10.162 1.00 90.62 185 CYS A CA 1
ATOM 1399 C C . CYS A 1 185 ? 4.718 3.553 -10.937 1.00 90.62 185 CYS A C 1
ATOM 1401 O O . CYS A 1 185 ? 3.946 2.699 -10.499 1.00 90.62 185 CYS A O 1
ATOM 1403 N N . THR A 1 186 ? 4.522 4.163 -12.108 1.00 89.19 186 THR A N 1
ATOM 1404 C CA . THR A 1 186 ? 3.434 3.798 -13.031 1.00 89.19 186 THR A CA 1
ATOM 1405 C C . THR A 1 186 ? 3.961 3.122 -14.291 1.00 89.19 186 THR A C 1
ATOM 1407 O O . THR A 1 186 ? 5.112 3.291 -14.679 1.00 89.19 186 THR A O 1
ATOM 1410 N N . GLU A 1 187 ? 3.129 2.340 -14.956 1.00 87.81 187 GLU A N 1
ATOM 1411 C CA . GLU A 1 187 ? 3.395 1.888 -16.315 1.00 87.81 187 GLU A CA 1
ATOM 1412 C C . GLU A 1 187 ? 3.270 3.076 -17.283 1.00 87.81 187 GLU A C 1
ATOM 1414 O O . GLU A 1 187 ? 2.370 3.913 -17.153 1.00 87.81 187 GLU A O 1
ATOM 1419 N N . ASN A 1 188 ? 4.204 3.179 -18.233 1.00 74.94 188 ASN A N 1
ATOM 1420 C CA . ASN A 1 188 ? 4.230 4.268 -19.207 1.00 74.94 188 ASN A CA 1
ATOM 1421 C C . ASN A 1 188 ? 3.539 3.824 -20.502 1.00 74.94 188 ASN A C 1
ATOM 1423 O O . ASN A 1 188 ? 3.928 2.815 -21.088 1.00 74.94 188 ASN A O 1
ATOM 1427 N N . VAL A 1 189 ? 2.532 4.579 -20.948 1.00 66.75 189 VAL A N 1
ATOM 1428 C CA . VAL A 1 189 ? 1.679 4.204 -22.091 1.00 66.75 189 VAL A CA 1
ATOM 1429 C C . VAL A 1 189 ? 1.898 5.020 -23.360 1.00 66.75 189 VAL A C 1
ATOM 1431 O O . VAL A 1 189 ? 1.508 4.552 -24.423 1.00 66.75 189 VAL A O 1
ATOM 1434 N N . ASP A 1 190 ? 2.567 6.177 -23.291 1.00 56.75 190 ASP A N 1
ATOM 1435 C CA . ASP A 1 190 ? 2.473 7.169 -24.378 1.00 56.75 190 ASP A CA 1
ATOM 1436 C C . ASP A 1 190 ? 3.796 7.525 -25.072 1.00 56.75 190 ASP A C 1
ATOM 1438 O O . ASP A 1 190 ? 3.858 8.506 -25.809 1.00 56.75 190 ASP A O 1
ATOM 1442 N N . GLY A 1 191 ? 4.879 6.764 -24.873 1.00 51.50 191 GLY A N 1
ATOM 1443 C CA . GLY A 1 191 ? 6.151 6.983 -25.589 1.00 51.50 191 GLY A CA 1
ATOM 1444 C C . GLY A 1 191 ? 6.800 8.365 -25.378 1.00 51.50 191 GLY A C 1
ATOM 1445 O O . GLY A 1 191 ? 7.843 8.655 -25.956 1.00 51.50 191 GLY A O 1
ATOM 1446 N N . ALA A 1 192 ? 6.213 9.227 -24.543 1.00 49.75 192 ALA A N 1
ATOM 1447 C CA . ALA A 1 192 ? 6.738 10.534 -24.194 1.00 49.75 192 ALA A CA 1
ATOM 1448 C C . ALA A 1 192 ? 7.844 10.361 -23.142 1.00 49.75 192 ALA A C 1
ATOM 1450 O O . ALA A 1 192 ? 7.605 10.403 -21.936 1.00 49.75 192 ALA A O 1
ATOM 1451 N N . GLU A 1 193 ? 9.073 10.171 -23.619 1.00 49.53 193 GLU A N 1
ATOM 1452 C CA . GLU A 1 193 ? 10.290 9.905 -22.834 1.00 49.53 193 GLU A CA 1
ATOM 1453 C C . GLU A 1 193 ? 10.682 11.004 -21.823 1.00 49.53 193 GLU A C 1
ATOM 1455 O O . GLU A 1 193 ? 11.636 10.839 -21.067 1.00 49.53 193 GLU A O 1
ATOM 1460 N N . HIS A 1 194 ? 9.980 12.139 -21.761 1.00 51.22 194 HIS A N 1
ATOM 1461 C CA . HIS A 1 194 ? 10.508 13.328 -21.081 1.00 51.22 194 HIS A CA 1
ATOM 1462 C C . HIS A 1 194 ? 9.893 13.658 -19.715 1.00 51.22 194 HIS A C 1
ATOM 1464 O O . HIS A 1 194 ? 10.423 14.527 -19.020 1.00 51.22 194 HIS A O 1
ATOM 1470 N N . ASN A 1 195 ? 8.828 12.968 -19.288 1.00 55.72 195 ASN A N 1
ATOM 1471 C CA . ASN A 1 195 ? 8.201 13.174 -17.978 1.00 55.72 195 ASN A CA 1
ATOM 1472 C C . ASN A 1 195 ? 7.642 11.857 -17.427 1.00 55.72 195 ASN A C 1
ATOM 1474 O O . ASN A 1 195 ? 6.434 11.649 -17.466 1.00 55.72 195 ASN A O 1
ATOM 1478 N N . TYR A 1 196 ? 8.505 10.977 -16.915 1.00 66.75 196 TYR A N 1
ATOM 1479 C CA . TYR A 1 196 ? 8.075 9.763 -16.212 1.00 66.75 196 TYR A CA 1
ATOM 1480 C C . TYR A 1 196 ? 7.045 10.122 -15.159 1.00 66.75 196 TYR A C 1
ATOM 1482 O O . TYR A 1 196 ? 7.342 10.901 -14.254 1.00 66.75 196 TYR A O 1
ATOM 1490 N N . GLN A 1 197 ? 5.831 9.615 -15.330 1.00 72.25 197 GLN A N 1
ATOM 1491 C CA . GLN A 1 197 ? 4.742 9.896 -14.417 1.00 72.25 197 GLN A CA 1
ATOM 1492 C C . GLN A 1 197 ? 4.805 8.909 -13.254 1.00 72.25 197 GLN A C 1
ATOM 1494 O O . GLN A 1 197 ? 5.242 7.771 -13.387 1.00 72.25 197 GLN A O 1
ATOM 1499 N N . GLY A 1 198 ? 4.426 9.397 -12.090 1.00 85.56 198 GLY A N 1
ATOM 1500 C CA . GLY A 1 198 ? 4.201 8.641 -10.881 1.00 85.56 198 GLY A CA 1
ATOM 1501 C C . GLY A 1 198 ? 2.919 9.130 -10.228 1.00 85.56 198 GLY A C 1
ATOM 1502 O O . GLY A 1 198 ? 2.315 10.111 -10.674 1.00 85.56 198 GLY A O 1
ATOM 1503 N N . VAL A 1 199 ? 2.533 8.475 -9.143 1.00 90.12 199 VAL A N 1
ATOM 1504 C CA . VAL A 1 199 ? 1.424 8.919 -8.292 1.00 90.12 199 VAL A CA 1
ATOM 1505 C C . VAL A 1 199 ? 1.928 9.120 -6.874 1.00 90.12 199 VAL A C 1
ATOM 1507 O O . VAL A 1 199 ? 2.510 8.201 -6.316 1.00 90.12 199 VAL A O 1
ATOM 1510 N N . ASP A 1 200 ? 1.708 10.288 -6.276 1.00 91.62 200 ASP A N 1
ATOM 1511 C CA . ASP A 1 200 ? 1.989 10.535 -4.857 1.00 91.62 200 ASP A CA 1
ATOM 1512 C C . ASP A 1 200 ? 0.677 10.830 -4.119 1.00 91.62 200 ASP A C 1
ATOM 1514 O O . ASP A 1 200 ? 0.089 11.907 -4.239 1.00 91.62 200 ASP A O 1
ATOM 1518 N N . PHE A 1 201 ? 0.218 9.854 -3.332 1.00 92.38 201 PHE A N 1
ATOM 1519 C CA . PHE A 1 201 ? -0.984 9.982 -2.507 1.00 92.38 201 PHE A CA 1
ATOM 1520 C C . PHE A 1 201 ? -0.829 11.019 -1.384 1.00 92.38 201 PHE A C 1
ATOM 1522 O O . PHE A 1 201 ? -1.829 11.423 -0.798 1.00 92.38 201 PHE A O 1
ATOM 1529 N N . GLY A 1 202 ? 0.397 11.445 -1.072 1.00 90.38 202 GLY A N 1
ATOM 1530 C CA . GLY A 1 202 ? 0.717 12.450 -0.063 1.00 90.38 202 GLY A CA 1
ATOM 1531 C C . GLY A 1 202 ? 0.505 13.901 -0.507 1.00 90.38 202 GLY A C 1
ATOM 1532 O O . GLY A 1 202 ? 0.678 14.813 0.305 1.00 90.38 202 GLY A O 1
ATOM 1533 N N . LEU A 1 203 ? 0.174 14.143 -1.780 1.00 88.12 203 LEU A N 1
ATOM 1534 C CA . LEU A 1 203 ? 0.017 15.495 -2.318 1.00 88.12 203 LEU A CA 1
ATOM 1535 C C . LEU A 1 203 ? -1.328 16.140 -1.982 1.00 88.12 203 LEU A C 1
ATOM 1537 O O . LEU A 1 203 ? -2.333 15.446 -1.898 1.00 88.12 203 LEU A O 1
ATOM 1541 N N . PRO A 1 204 ? -1.377 17.479 -1.853 1.00 87.50 204 PRO A N 1
ATOM 1542 C CA . PRO A 1 204 ? -2.632 18.193 -1.655 1.00 87.50 204 PRO A CA 1
ATOM 1543 C C . PRO A 1 204 ? -3.527 18.133 -2.901 1.00 87.50 204 PRO A C 1
ATOM 1545 O O . PRO A 1 204 ? -3.048 18.176 -4.035 1.00 87.50 204 PRO A O 1
ATOM 1548 N N . ILE A 1 205 ? -4.845 18.138 -2.689 1.00 87.19 205 ILE A N 1
ATOM 1549 C CA . ILE A 1 205 ? -5.834 18.230 -3.772 1.00 87.19 205 ILE A CA 1
ATOM 1550 C C . ILE A 1 205 ? -5.893 19.667 -4.307 1.00 87.19 205 ILE A C 1
ATOM 1552 O O . ILE A 1 205 ? -6.046 20.623 -3.548 1.00 87.19 205 ILE A O 1
ATOM 1556 N N . LEU A 1 206 ? -5.812 19.827 -5.628 1.00 86.94 206 LEU A N 1
ATOM 1557 C CA . LEU A 1 206 ? -5.669 21.114 -6.313 1.00 86.94 206 LEU A CA 1
ATOM 1558 C C . LEU A 1 206 ? -7.008 21.657 -6.850 1.00 86.94 206 LEU A C 1
ATOM 1560 O O . LEU A 1 206 ? -7.089 22.026 -8.021 1.00 86.94 206 LEU A O 1
ATOM 1564 N N . TYR A 1 207 ? -8.054 21.728 -6.016 1.00 83.38 207 TYR A N 1
ATOM 1565 C CA . TYR A 1 207 ? -9.392 22.191 -6.437 1.00 83.38 207 TYR A CA 1
ATOM 1566 C C . TYR A 1 207 ? -9.375 23.545 -7.156 1.00 83.38 207 TYR A C 1
ATOM 1568 O O . TYR A 1 207 ? -9.945 23.676 -8.236 1.00 83.38 207 TYR A O 1
ATOM 1576 N N . ASP A 1 208 ? -8.640 24.517 -6.616 1.00 86.12 208 ASP A N 1
ATOM 1577 C CA . ASP A 1 208 ? -8.584 25.877 -7.168 1.00 86.12 208 ASP A CA 1
ATOM 1578 C C . ASP A 1 208 ? -7.914 25.944 -8.548 1.00 86.12 208 ASP A C 1
ATOM 1580 O O . ASP A 1 208 ? -8.136 26.888 -9.306 1.00 86.12 208 ASP A O 1
ATOM 1584 N N . LYS A 1 209 ? -7.088 24.948 -8.895 1.00 86.19 209 LYS A N 1
ATOM 1585 C CA . LYS A 1 209 ? -6.431 24.879 -10.208 1.00 86.19 209 LYS A CA 1
ATOM 1586 C C . LYS A 1 209 ? -7.314 24.252 -11.283 1.00 86.19 209 LYS A C 1
ATOM 1588 O O . LYS A 1 209 ? -7.056 24.475 -12.462 1.00 86.19 209 LYS A O 1
ATOM 1593 N N . TYR A 1 210 ? -8.339 23.499 -10.886 1.00 84.12 210 TYR A N 1
ATOM 1594 C CA . TYR A 1 210 ? -9.231 22.775 -11.792 1.00 84.12 210 TYR A CA 1
ATOM 1595 C C . TYR A 1 210 ? -10.710 23.030 -11.446 1.00 84.12 210 TYR A C 1
ATOM 1597 O O . TYR A 1 210 ? -11.457 22.087 -11.188 1.00 84.12 210 TYR A O 1
ATOM 1605 N N . PRO A 1 211 ? -11.169 24.298 -11.458 1.00 82.00 211 PRO A N 1
ATOM 1606 C CA . PRO A 1 211 ? -12.499 24.670 -10.965 1.00 82.00 211 PRO A CA 1
ATOM 1607 C C . PRO A 1 211 ? -13.665 24.135 -11.816 1.00 82.00 211 PRO A C 1
ATOM 1609 O O . PRO A 1 211 ? -14.804 24.148 -11.361 1.00 82.00 211 PRO A O 1
ATOM 1612 N N . ASN A 1 212 ? -13.393 23.676 -13.042 1.00 87.62 212 ASN A N 1
ATOM 1613 C CA . ASN A 1 212 ? -14.402 23.176 -13.983 1.00 87.62 212 ASN A CA 1
ATOM 1614 C C . ASN A 1 212 ? -14.401 21.642 -14.122 1.00 87.62 212 ASN A C 1
ATOM 1616 O O . ASN A 1 212 ? -15.162 21.104 -14.923 1.00 87.62 212 ASN A O 1
ATOM 1620 N N . GLU A 1 213 ? -13.542 20.938 -13.383 1.00 80.12 213 GLU A N 1
ATOM 1621 C CA . GLU A 1 213 ? -13.429 19.479 -13.435 1.00 80.12 213 GLU A CA 1
ATOM 1622 C C . GLU A 1 213 ? -14.313 18.810 -12.379 1.00 80.12 213 GLU A C 1
ATOM 1624 O O . GLU A 1 213 ? -14.524 19.333 -11.283 1.00 80.12 213 GLU A O 1
ATOM 1629 N N . ALA A 1 214 ? -14.804 17.605 -12.680 1.00 78.50 214 ALA A N 1
ATOM 1630 C CA . ALA A 1 214 ? -15.494 16.799 -11.678 1.00 78.50 214 ALA A CA 1
ATOM 1631 C C . ALA A 1 214 ? -14.534 16.463 -10.515 1.00 78.50 214 ALA A C 1
ATOM 1633 O O . ALA A 1 214 ? -13.369 16.154 -10.776 1.00 78.50 214 ALA A O 1
ATOM 1634 N N . PRO A 1 215 ? -14.984 16.422 -9.243 1.00 75.38 215 PRO A N 1
ATOM 1635 C CA . PRO A 1 215 ? -14.096 16.181 -8.098 1.00 75.38 215 PRO A CA 1
ATOM 1636 C C . PRO A 1 215 ? -13.219 14.922 -8.213 1.00 75.38 215 PRO A C 1
ATOM 1638 O O . PRO A 1 215 ? -12.055 14.941 -7.820 1.00 75.38 215 PRO A O 1
ATOM 1641 N N . ALA A 1 216 ? -13.746 13.842 -8.801 1.00 69.94 216 ALA A N 1
ATOM 1642 C CA . ALA A 1 216 ? -12.990 12.613 -9.052 1.00 69.94 216 ALA A CA 1
ATOM 1643 C C . ALA A 1 216 ? -11.842 12.813 -10.063 1.00 69.94 216 ALA A C 1
ATOM 1645 O O . ALA A 1 216 ? -10.753 12.271 -9.877 1.00 69.94 216 ALA A O 1
ATOM 1646 N N . ASN A 1 217 ? -12.055 13.639 -11.092 1.00 77.69 217 ASN A N 1
ATOM 1647 C CA . ASN A 1 217 ? -11.015 14.000 -12.055 1.00 77.69 217 ASN A CA 1
ATOM 1648 C C . ASN A 1 217 ? -9.949 14.872 -11.389 1.00 77.69 217 ASN A C 1
ATOM 1650 O O . ASN A 1 217 ? -8.761 14.620 -11.577 1.00 77.69 217 ASN A O 1
ATOM 1654 N N . VAL A 1 218 ? -10.369 15.847 -10.567 1.00 82.88 218 VAL A N 1
ATOM 1655 C CA . VAL A 1 218 ? -9.459 16.719 -9.804 1.00 82.88 218 VAL A CA 1
ATOM 1656 C C . VAL A 1 218 ? -8.541 15.890 -8.914 1.00 82.88 218 VAL A C 1
ATOM 1658 O O . VAL A 1 218 ? -7.335 16.133 -8.898 1.00 82.88 218 VAL A O 1
ATOM 1661 N N . LEU A 1 219 ? -9.081 14.898 -8.200 1.00 83.69 219 LEU A N 1
ATOM 1662 C CA . LEU A 1 219 ? -8.281 14.000 -7.371 1.00 83.69 219 LEU A CA 1
ATOM 1663 C C . LEU A 1 219 ? -7.226 13.269 -8.206 1.00 83.69 219 LEU A C 1
ATOM 1665 O O . LEU A 1 219 ? -6.044 13.331 -7.873 1.00 83.69 219 LEU A O 1
ATOM 1669 N N . GLY A 1 220 ? -7.646 12.646 -9.311 1.00 80.00 220 GLY A N 1
ATOM 1670 C CA . GLY A 1 220 ? -6.756 11.910 -10.204 1.00 80.00 220 GLY A CA 1
ATOM 1671 C C . GLY A 1 220 ? -5.603 12.764 -10.726 1.00 80.00 220 GLY A C 1
ATOM 1672 O O . GLY A 1 220 ? -4.462 12.331 -10.647 1.00 80.00 220 GLY A O 1
ATOM 1673 N N . VAL A 1 221 ? -5.864 13.991 -11.191 1.00 80.88 221 VAL A N 1
ATOM 1674 C CA . VAL A 1 221 ? -4.804 14.877 -11.710 1.00 80.88 221 VAL A CA 1
ATOM 1675 C C . VAL A 1 221 ? -3.948 15.520 -10.616 1.00 80.88 221 VAL A C 1
ATOM 1677 O O . VAL A 1 221 ? -2.800 15.868 -10.880 1.00 80.88 221 VAL A O 1
ATOM 1680 N N . SER A 1 222 ? -4.472 15.682 -9.395 1.00 85.00 222 SER A N 1
ATOM 1681 C CA . SER A 1 222 ? -3.747 16.327 -8.286 1.00 85.00 222 SER A CA 1
ATOM 1682 C C . SER A 1 222 ? -2.617 15.464 -7.731 1.00 85.00 222 SER A C 1
ATOM 1684 O O . SER A 1 222 ? -1.632 16.000 -7.230 1.00 85.00 222 SER A O 1
ATOM 1686 N N . ILE A 1 223 ? -2.756 14.142 -7.830 1.00 86.94 223 ILE A N 1
ATOM 1687 C CA . ILE A 1 223 ? -1.781 13.174 -7.315 1.00 86.94 223 ILE A CA 1
ATOM 1688 C C . ILE A 1 223 ? -0.757 12.730 -8.370 1.00 86.94 223 ILE A C 1
ATOM 1690 O O . ILE A 1 223 ? 0.164 11.986 -8.040 1.00 86.94 223 ILE A O 1
ATOM 1694 N N . LEU A 1 224 ? -0.889 13.171 -9.630 1.00 86.94 224 LEU A N 1
ATOM 1695 C CA . LEU A 1 224 ? 0.082 12.876 -10.687 1.00 86.94 224 LEU A CA 1
ATOM 1696 C C . LEU A 1 224 ? 1.353 13.696 -10.505 1.00 86.94 224 LEU A C 1
ATOM 1698 O O . LEU A 1 224 ? 1.315 14.919 -10.352 1.00 86.94 224 LEU A O 1
ATOM 1702 N N . VAL A 1 225 ? 2.498 13.026 -10.604 1.00 83.50 225 VAL A N 1
ATOM 1703 C CA . VAL A 1 225 ? 3.802 13.659 -10.415 1.00 83.50 225 VAL A CA 1
ATOM 1704 C C . VAL A 1 225 ? 4.789 13.260 -11.495 1.00 83.50 225 VAL A C 1
ATOM 1706 O O . VAL A 1 225 ? 4.823 12.101 -11.894 1.00 83.50 225 VAL A O 1
ATOM 1709 N N . PRO A 1 226 ? 5.650 14.172 -11.962 1.00 77.25 226 PRO A N 1
ATOM 1710 C CA . PRO A 1 226 ? 6.801 13.780 -12.755 1.00 77.25 226 PRO A CA 1
ATOM 1711 C C . PRO A 1 226 ? 7.915 13.278 -11.813 1.00 77.25 226 PRO A C 1
ATOM 1713 O O . PRO A 1 226 ? 8.477 14.045 -11.026 1.00 77.25 226 PRO A O 1
ATOM 1716 N N . LEU A 1 227 ? 8.279 11.997 -11.913 1.00 76.56 227 LEU A N 1
ATOM 1717 C CA . LEU A 1 227 ? 9.253 11.314 -11.045 1.00 76.56 227 LEU A CA 1
ATOM 1718 C C . LEU A 1 227 ? 10.637 11.977 -11.022 1.00 76.56 227 LEU A C 1
ATOM 1720 O O . LEU A 1 227 ? 11.382 11.837 -10.054 1.00 76.56 227 LEU A O 1
ATOM 1724 N N . ARG A 1 228 ? 10.976 12.765 -12.047 1.00 67.69 228 ARG A N 1
ATOM 1725 C CA . ARG A 1 228 ? 12.213 13.562 -12.097 1.00 67.69 228 ARG A CA 1
ATOM 1726 C C . ARG A 1 228 ? 12.377 14.553 -10.937 1.00 67.69 228 ARG A C 1
ATOM 1728 O O . ARG A 1 228 ? 13.496 14.973 -10.684 1.00 67.69 228 ARG A O 1
ATOM 1735 N N . PHE A 1 229 ? 11.296 14.929 -10.250 1.00 63.66 229 PHE A N 1
ATOM 1736 C CA . PHE A 1 229 ? 11.350 15.811 -9.074 1.00 63.66 229 PHE A CA 1
ATOM 1737 C C . PHE A 1 229 ? 11.316 15.059 -7.733 1.00 63.66 229 PHE A C 1
ATOM 1739 O O . PHE A 1 229 ? 11.344 15.697 -6.686 1.00 63.66 229 PHE A O 1
ATOM 1746 N N . TYR A 1 230 ? 11.249 13.725 -7.769 1.00 65.62 230 TYR A N 1
ATOM 1747 C CA . TYR A 1 230 ? 11.051 12.855 -6.602 1.00 65.62 230 TYR A CA 1
ATOM 1748 C C . TYR A 1 230 ? 12.224 11.875 -6.395 1.00 65.62 230 TYR A C 1
ATOM 1750 O O . TYR A 1 230 ? 12.337 11.260 -5.336 1.00 65.62 230 TYR A O 1
ATOM 1758 N N . GLY A 1 231 ? 13.101 11.741 -7.401 1.00 60.06 231 GLY A N 1
ATOM 1759 C CA . GLY A 1 231 ? 14.305 10.908 -7.381 1.00 60.06 231 GLY A CA 1
ATOM 1760 C C . GLY A 1 231 ? 15.566 11.621 -6.875 1.00 60.06 231 GLY A C 1
ATOM 1761 O O . GLY A 1 231 ? 15.576 12.826 -6.634 1.00 60.06 231 GLY A O 1
ATOM 1762 N N . GLU A 1 232 ? 16.651 10.863 -6.706 1.00 59.97 232 GLU A N 1
ATOM 1763 C CA . GLU A 1 232 ? 17.936 11.407 -6.250 1.00 59.97 232 GLU A CA 1
ATOM 1764 C C . GLU 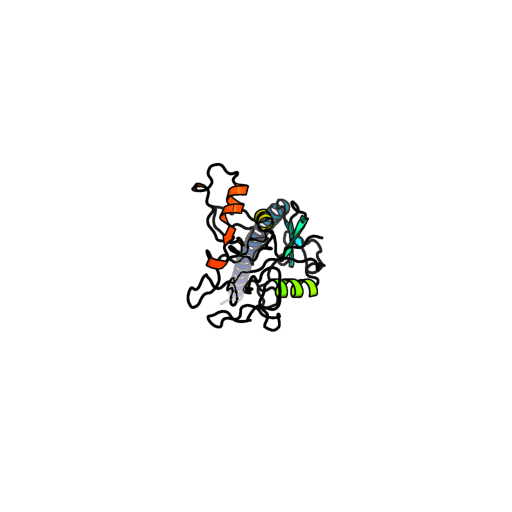A 1 232 ? 18.721 12.103 -7.362 1.00 59.97 232 GLU A C 1
ATOM 1766 O O . GLU A 1 232 ? 18.835 11.594 -8.472 1.00 59.97 232 GLU A O 1
ATOM 1771 N N . ILE A 1 233 ? 19.388 13.208 -7.041 1.00 51.41 233 ILE A N 1
ATOM 1772 C CA . ILE A 1 233 ? 20.503 13.705 -7.851 1.00 51.41 233 ILE A CA 1
ATOM 1773 C C . ILE A 1 233 ? 21.575 14.236 -6.899 1.00 51.41 233 ILE A C 1
ATOM 1775 O O . ILE A 1 233 ? 21.247 14.967 -5.968 1.00 51.41 233 ILE A O 1
ATOM 1779 N N . GLN A 1 234 ? 22.843 13.889 -7.134 1.00 47.97 234 GLN A N 1
ATOM 1780 C CA . GLN A 1 234 ? 23.971 14.448 -6.380 1.00 47.97 234 GLN A CA 1
ATOM 1781 C C . GLN A 1 234 ? 24.394 15.837 -6.923 1.00 47.97 234 GLN A C 1
ATOM 1783 O O . GLN A 1 234 ? 25.015 16.609 -6.202 1.00 47.97 234 GLN A O 1
ATOM 1788 N N . ASP A 1 235 ? 24.028 16.178 -8.168 1.00 41.75 235 ASP A N 1
ATOM 1789 C CA . ASP A 1 235 ? 24.587 17.296 -8.952 1.00 41.75 235 ASP A CA 1
ATOM 1790 C C . ASP A 1 235 ? 23.627 17.966 -9.974 1.00 41.75 235 ASP A C 1
ATOM 1792 O O . ASP A 1 235 ? 24.028 18.872 -10.700 1.00 41.75 235 ASP A O 1
ATOM 1796 N N . GLY A 1 236 ? 22.338 17.611 -10.023 1.00 41.12 236 GLY A N 1
ATOM 1797 C CA . GLY A 1 236 ? 21.319 18.414 -10.726 1.00 41.12 236 GLY A CA 1
ATOM 1798 C C . GLY A 1 236 ? 21.364 18.446 -12.266 1.00 41.12 236 GLY A C 1
ATOM 1799 O O . GLY A 1 236 ? 20.729 19.319 -12.858 1.00 41.12 236 GLY A O 1
ATOM 1800 N N . LEU A 1 237 ? 22.050 17.523 -12.948 1.00 41.47 237 LEU A N 1
ATOM 1801 C CA . LEU A 1 237 ? 22.036 17.461 -14.419 1.00 41.47 237 LEU A CA 1
ATOM 1802 C C . LEU A 1 237 ? 20.782 16.734 -14.936 1.00 41.47 237 LEU A C 1
ATOM 1804 O O . LEU A 1 237 ? 20.723 15.513 -15.043 1.00 41.47 237 LEU A O 1
ATOM 1808 N N . VAL A 1 238 ? 19.759 17.519 -15.273 1.00 44.09 238 VAL A N 1
ATOM 1809 C CA . VAL A 1 238 ? 18.424 17.105 -15.755 1.00 44.09 238 VAL A CA 1
ATOM 1810 C C . VAL A 1 238 ? 18.429 16.649 -17.234 1.00 44.09 238 VAL A C 1
ATOM 1812 O O . VAL A 1 238 ? 17.378 16.501 -17.849 1.00 44.09 238 VAL A O 1
ATOM 1815 N N . ASN A 1 239 ? 19.592 16.473 -17.864 1.00 44.03 239 ASN A N 1
ATOM 1816 C CA . ASN A 1 239 ? 19.699 16.648 -19.316 1.00 44.03 239 ASN A CA 1
ATOM 1817 C C . ASN A 1 239 ? 20.731 15.770 -20.041 1.00 44.03 239 ASN A C 1
ATOM 1819 O O . ASN A 1 239 ? 21.191 16.170 -21.108 1.00 44.03 239 ASN A O 1
ATOM 1823 N N . ASN A 1 240 ? 21.054 14.567 -19.553 1.00 42.66 240 ASN A N 1
ATOM 1824 C CA . ASN A 1 240 ? 21.808 13.613 -20.377 1.00 42.66 240 ASN A CA 1
ATOM 1825 C C . ASN A 1 240 ? 20.940 12.409 -20.802 1.00 42.66 240 ASN A C 1
ATOM 1827 O O . ASN A 1 240 ? 20.809 11.463 -20.020 1.00 42.66 240 ASN A O 1
ATOM 1831 N N . PRO A 1 241 ? 20.349 12.412 -22.017 1.00 43.00 241 PRO A N 1
ATOM 1832 C CA . PRO A 1 241 ? 19.488 11.341 -22.533 1.00 43.00 241 PRO A CA 1
ATOM 1833 C C . PRO A 1 241 ? 20.291 10.094 -22.950 1.00 43.00 241 PRO A C 1
ATOM 1835 O O . PRO A 1 241 ? 20.087 9.534 -24.021 1.00 43.00 241 PRO A O 1
ATOM 1838 N N . GLY A 1 242 ? 21.242 9.663 -22.118 1.00 44.44 242 GLY A N 1
ATOM 1839 C CA . GLY A 1 242 ? 22.152 8.583 -22.477 1.00 44.44 242 GLY A CA 1
ATOM 1840 C C . GLY A 1 242 ? 22.692 7.729 -21.339 1.00 44.44 242 GLY A C 1
ATOM 1841 O O . GLY A 1 242 ? 22.955 6.563 -21.610 1.00 44.44 242 GLY A O 1
ATOM 1842 N N . GLN A 1 243 ? 22.883 8.228 -20.101 1.00 45.81 243 GLN A N 1
ATOM 1843 C CA . GLN A 1 243 ? 23.684 7.454 -19.124 1.00 45.81 243 GLN A CA 1
ATOM 1844 C C . GLN A 1 243 ? 23.366 7.508 -17.614 1.00 45.81 243 GLN A C 1
ATOM 1846 O O . GLN A 1 243 ? 24.074 6.825 -16.884 1.00 45.81 243 GLN A O 1
ATOM 1851 N N . ALA A 1 244 ? 22.329 8.182 -17.100 1.00 49.78 244 ALA A N 1
ATOM 1852 C CA . ALA A 1 244 ? 21.898 7.958 -15.702 1.00 49.78 244 ALA A CA 1
ATOM 1853 C C . ALA A 1 244 ? 20.547 8.617 -15.395 1.00 49.78 244 ALA A C 1
ATOM 1855 O O . ALA A 1 244 ? 20.478 9.736 -14.888 1.00 49.78 244 ALA A O 1
ATOM 1856 N N . SER A 1 245 ? 19.452 7.928 -15.684 1.00 50.59 245 SER A N 1
ATOM 1857 C CA . SER A 1 245 ? 18.130 8.408 -15.288 1.00 50.59 245 SER A CA 1
ATOM 1858 C C . SER A 1 245 ? 17.797 7.983 -13.852 1.00 50.59 245 SER A C 1
ATOM 1860 O O . SER A 1 245 ? 17.592 6.806 -13.562 1.00 50.59 245 SER A O 1
ATOM 1862 N N . ASN A 1 246 ? 17.760 8.954 -12.935 1.00 57.47 246 ASN A N 1
ATOM 1863 C CA . ASN A 1 246 ? 17.655 8.755 -11.483 1.00 57.47 246 ASN A CA 1
ATOM 1864 C C . ASN A 1 246 ? 16.217 8.775 -10.927 1.00 57.47 246 ASN A C 1
ATOM 1866 O O . ASN A 1 246 ? 15.968 9.266 -9.826 1.00 57.47 246 ASN A O 1
ATOM 1870 N N . TRP A 1 247 ? 15.240 8.263 -11.671 1.00 78.06 247 TRP A N 1
ATOM 1871 C CA . TRP A 1 247 ? 13.841 8.276 -11.231 1.00 78.06 247 TRP A CA 1
ATOM 1872 C C . TRP A 1 247 ? 13.601 7.139 -10.244 1.00 78.06 247 TRP A C 1
ATOM 1874 O O . TRP A 1 247 ? 13.464 5.985 -10.641 1.00 78.06 247 TRP A O 1
ATOM 1884 N N . ILE A 1 248 ? 13.614 7.461 -8.954 1.00 82.69 248 ILE A N 1
ATOM 1885 C CA . ILE A 1 248 ? 13.368 6.506 -7.876 1.00 82.69 248 ILE A CA 1
ATOM 1886 C C . ILE A 1 248 ? 11.914 6.653 -7.431 1.00 82.69 248 ILE A C 1
ATOM 1888 O O . ILE A 1 248 ? 11.449 7.765 -7.188 1.00 82.69 248 ILE A O 1
ATOM 1892 N N . CYS A 1 249 ? 11.209 5.534 -7.317 1.00 88.75 249 CYS A N 1
ATOM 1893 C CA . CYS A 1 249 ? 9.819 5.482 -6.877 1.00 88.75 249 CYS A CA 1
ATOM 1894 C C . CYS A 1 249 ? 9.557 4.252 -6.006 1.00 88.75 249 CYS A C 1
ATOM 1896 O O . CYS A 1 249 ? 10.292 3.267 -6.056 1.00 88.75 249 CYS A O 1
ATOM 1898 N N . TYR A 1 250 ? 8.501 4.308 -5.204 1.00 94.19 250 TYR A N 1
ATOM 1899 C CA . TYR A 1 250 ? 7.939 3.130 -4.548 1.00 94.19 250 TYR A CA 1
ATOM 1900 C C . TYR A 1 250 ? 7.138 2.303 -5.551 1.00 94.19 250 TYR A C 1
ATOM 1902 O O . TYR A 1 250 ? 6.753 2.792 -6.612 1.00 94.19 250 TYR A O 1
ATOM 1910 N N . SER A 1 251 ? 6.857 1.047 -5.229 1.00 94.31 251 SER A N 1
ATOM 1911 C CA . SER A 1 251 ? 6.029 0.187 -6.072 1.00 94.31 251 SER A CA 1
ATOM 1912 C C . SER A 1 251 ? 4.772 -0.256 -5.335 1.00 94.31 251 SER A C 1
ATOM 1914 O O . SER A 1 251 ? 4.772 -0.454 -4.122 1.00 94.31 251 SER A O 1
ATOM 1916 N N . ARG A 1 252 ? 3.693 -0.419 -6.096 1.00 96.94 252 ARG A N 1
ATOM 1917 C CA . ARG A 1 252 ? 2.505 -1.177 -5.714 1.00 96.94 252 ARG A CA 1
ATOM 1918 C C . ARG A 1 252 ? 1.964 -1.776 -6.995 1.00 96.94 252 ARG A C 1
ATOM 1920 O O . ARG A 1 252 ? 1.539 -1.032 -7.873 1.00 96.94 252 ARG A O 1
ATOM 1927 N N . LEU A 1 253 ? 2.081 -3.087 -7.141 1.00 97.94 253 LEU A N 1
ATOM 1928 C CA . LEU A 1 253 ? 1.714 -3.737 -8.392 1.00 97.94 253 LEU A CA 1
ATOM 1929 C C . LEU A 1 253 ? 0.202 -3.920 -8.505 1.00 97.94 253 LEU A C 1
ATOM 1931 O O . LEU A 1 253 ? -0.519 -4.004 -7.506 1.00 97.94 253 LEU A O 1
ATOM 1935 N N . VAL A 1 254 ? -0.257 -4.023 -9.746 1.00 98.19 254 VAL A N 1
ATOM 1936 C CA . VAL A 1 254 ? -1.624 -4.408 -10.089 1.00 98.19 254 VAL A CA 1
ATOM 1937 C C . VAL A 1 254 ? -1.592 -5.645 -10.977 1.00 98.19 254 VAL A C 1
ATOM 1939 O O . VAL A 1 254 ? -0.648 -5.856 -11.739 1.00 98.19 254 VAL A O 1
ATOM 1942 N N . SER A 1 255 ? -2.618 -6.477 -10.877 1.00 97.75 255 SER A N 1
ATOM 1943 C CA . SER A 1 255 ? -2.805 -7.656 -11.711 1.00 97.75 255 SER A CA 1
ATOM 1944 C C . SER A 1 255 ? -4.246 -7.724 -12.215 1.00 97.75 255 SER A C 1
ATOM 1946 O O . SER A 1 255 ? -5.215 -7.515 -11.475 1.00 97.75 255 SER A O 1
ATOM 1948 N N . THR A 1 256 ? -4.369 -8.023 -13.506 1.00 88.12 256 THR A N 1
ATOM 1949 C CA . THR A 1 256 ? -5.604 -8.468 -14.157 1.00 88.12 256 THR A CA 1
ATOM 1950 C C . THR A 1 256 ? -5.655 -9.991 -14.106 1.00 88.12 256 THR A C 1
ATOM 1952 O O . THR A 1 256 ? -4.608 -10.628 -14.217 1.00 88.12 256 THR A O 1
ATOM 1955 N N . ARG A 1 257 ? -6.854 -10.552 -13.900 1.00 67.06 257 ARG A N 1
ATOM 1956 C CA . ARG A 1 257 ? -7.062 -11.980 -13.614 1.00 67.06 257 ARG A CA 1
ATOM 1957 C C . ARG A 1 257 ? -6.228 -12.951 -14.435 1.00 67.06 257 ARG A C 1
ATOM 1959 O O . ARG A 1 257 ? -6.169 -12.776 -15.669 1.00 67.06 257 ARG A O 1
#

Organism: NCBI:txid2799669

Secondary structure (DSSP, 8-state):
--HHHHHHHHHHHHHHHHHHHHHHHHHHHHHHHHHHHHHHHHHHHHHHSSEEEE-TTSPBPPTT-S--SEEEETTT--EEEPPBSSSSTTBTT--EE--TT--S--BSB-TTS-B--SSSTTB-BHHHHHHHHHHHTGGG---EEPPPHHHHHHHB---GGGPSP-B-TTT-TT----TTT-PEE----S--TT--EEE-TTSPP-GGG-TTS-HHHHHHHHTEEEGGGTS--SS-----TTT----EEB---EE--